Protein AF-A0A8H2X9D0-F1 (afdb_monomer_lite)

Organism: NCBI:txid456999

Structure (mmCIF, N/CA/C/O backbone):
data_AF-A0A8H2X9D0-F1
#
_entry.id   AF-A0A8H2X9D0-F1
#
loop_
_atom_site.group_PDB
_atom_site.id
_atom_site.type_symbol
_atom_site.label_atom_id
_atom_site.label_alt_id
_atom_site.label_comp_id
_atom_site.label_asym_id
_atom_site.label_entity_id
_atom_site.label_seq_id
_atom_site.pdbx_PDB_ins_code
_atom_site.Cartn_x
_atom_site.Cartn_y
_atom_site.Cartn_z
_atom_site.occupancy
_atom_site.B_iso_or_equiv
_atom_site.auth_seq_id
_atom_site.auth_comp_id
_atom_site.auth_asym_id
_atom_site.auth_atom_id
_atom_site.pdbx_PDB_model_num
ATOM 1 N N . MET A 1 1 ? -1.657 24.392 -35.099 1.00 37.94 1 MET A N 1
ATOM 2 C CA . MET A 1 1 ? -2.446 23.174 -34.809 1.00 37.94 1 MET A CA 1
ATOM 3 C C . MET A 1 1 ? -1.993 22.616 -33.468 1.00 37.94 1 MET A C 1
ATOM 5 O O . MET A 1 1 ? -0.865 22.163 -33.363 1.00 37.94 1 MET A O 1
ATOM 9 N N . ARG A 1 2 ? -2.819 22.752 -32.425 1.00 38.69 2 ARG A N 1
ATOM 10 C CA . ARG A 1 2 ? -2.586 22.204 -31.078 1.00 38.69 2 ARG A CA 1
ATOM 11 C C . ARG A 1 2 ? -3.521 21.011 -30.911 1.00 38.69 2 ARG A C 1
ATOM 13 O O . ARG A 1 2 ? -4.730 21.216 -30.930 1.00 38.69 2 ARG A O 1
ATOM 20 N N . MET A 1 3 ? -2.984 19.806 -30.742 1.00 43.53 3 MET A N 1
ATOM 21 C CA . MET A 1 3 ? -3.768 18.658 -30.285 1.00 43.53 3 MET A CA 1
ATOM 22 C C . MET A 1 3 ? -3.608 18.530 -28.771 1.00 43.53 3 MET A C 1
ATOM 24 O O . MET A 1 3 ? -2.522 18.270 -28.260 1.00 43.53 3 MET A O 1
ATOM 28 N N . ARG A 1 4 ? -4.706 18.795 -28.063 1.00 45.22 4 ARG A N 1
ATOM 29 C CA . ARG A 1 4 ? -4.888 18.534 -26.636 1.00 45.22 4 ARG A CA 1
ATOM 30 C C . ARG A 1 4 ? -5.382 17.092 -26.523 1.00 45.22 4 ARG A C 1
ATOM 32 O O . ARG A 1 4 ? -6.500 16.814 -26.941 1.00 45.22 4 ARG A O 1
ATOM 39 N N . TRP A 1 5 ? -4.571 16.203 -25.966 1.00 46.69 5 TRP A N 1
ATOM 40 C CA . TRP A 1 5 ? -5.036 14.896 -25.510 1.00 46.69 5 TRP A CA 1
ATOM 41 C C . TRP A 1 5 ? -5.528 15.053 -24.072 1.00 46.69 5 TRP A C 1
ATOM 43 O O . TRP A 1 5 ? -4.748 15.360 -23.174 1.00 46.69 5 TRP A O 1
ATOM 53 N N . ALA A 1 6 ? -6.837 14.918 -23.873 1.00 49.94 6 ALA A N 1
ATOM 54 C CA . ALA A 1 6 ? -7.449 14.797 -22.559 1.00 49.94 6 ALA A CA 1
ATOM 55 C C . ALA A 1 6 ? -7.699 13.307 -22.309 1.00 49.94 6 ALA A C 1
ATOM 57 O O . ALA A 1 6 ? -8.628 12.733 -22.870 1.00 49.94 6 ALA A O 1
ATOM 58 N N . LEU A 1 7 ? -6.851 12.677 -21.498 1.00 51.34 7 LEU A N 1
ATOM 59 C CA . LEU A 1 7 ? -7.145 11.372 -20.913 1.00 51.34 7 LEU A CA 1
ATOM 60 C C . LEU A 1 7 ? -7.987 11.622 -19.661 1.00 51.34 7 LEU A C 1
ATOM 62 O O . LEU A 1 7 ? -7.464 11.926 -18.592 1.00 51.34 7 LEU A O 1
ATOM 66 N N . HIS A 1 8 ? -9.304 11.570 -19.832 1.00 46.25 8 HIS A N 1
ATOM 67 C CA . HIS A 1 8 ? -10.248 11.453 -18.730 1.00 46.25 8 HIS A CA 1
ATOM 68 C C . HIS A 1 8 ? -10.379 9.955 -18.441 1.00 46.25 8 HIS A C 1
ATOM 70 O O . HIS A 1 8 ? -11.066 9.240 -19.165 1.00 46.25 8 HIS A O 1
ATOM 76 N N . VAL A 1 9 ? -9.618 9.461 -17.465 1.00 47.38 9 VAL A N 1
ATOM 77 C CA . VAL A 1 9 ? -9.766 8.095 -16.955 1.00 47.38 9 VAL A CA 1
ATOM 78 C C . VAL A 1 9 ? -10.755 8.172 -15.801 1.00 47.38 9 VAL A C 1
ATOM 80 O O . VAL A 1 9 ? -10.438 8.732 -14.752 1.00 47.38 9 VAL A O 1
ATOM 83 N N . ASP A 1 10 ? -11.965 7.665 -16.025 1.00 40.12 10 ASP A N 1
ATOM 84 C CA . ASP A 1 10 ? -12.994 7.537 -14.996 1.00 40.12 10 ASP A CA 1
ATOM 85 C C . ASP A 1 10 ? -12.533 6.491 -13.965 1.00 40.12 10 ASP A C 1
ATOM 87 O O . ASP A 1 10 ? -12.404 5.302 -14.257 1.00 40.12 10 ASP A O 1
ATOM 91 N N . VAL A 1 11 ? -12.229 6.945 -12.748 1.00 51.09 11 VAL A N 1
ATOM 92 C CA . VAL A 1 11 ? -11.734 6.112 -11.630 1.00 51.09 11 VAL A CA 1
ATOM 93 C C . VAL A 1 11 ? -12.848 5.221 -11.045 1.00 51.09 11 VAL A C 1
ATOM 95 O O . VAL A 1 11 ? -12.600 4.341 -10.224 1.00 51.09 11 VAL A O 1
ATOM 98 N N . THR A 1 12 ? -14.089 5.401 -11.486 1.00 47.22 12 THR A N 1
ATOM 99 C CA . THR A 1 12 ? -15.293 4.749 -10.956 1.00 47.22 12 THR A CA 1
ATOM 100 C C . THR A 1 12 ? -15.548 3.336 -11.487 1.00 47.22 12 THR A C 1
ATOM 102 O O . THR A 1 12 ? -16.294 2.600 -10.844 1.00 47.22 12 THR A O 1
ATOM 105 N N . GLU A 1 13 ? -14.903 2.890 -12.571 1.00 43.44 13 GLU A N 1
ATOM 106 C CA . GLU A 1 13 ? -15.113 1.523 -13.093 1.00 43.44 13 GLU A CA 1
ATOM 107 C C . GLU A 1 13 ? -14.200 0.444 -12.483 1.00 43.44 13 GLU A C 1
ATOM 109 O O . GLU A 1 13 ? -14.488 -0.748 -12.603 1.00 43.44 13 GLU A O 1
ATOM 114 N N . LEU A 1 14 ? -13.149 0.809 -11.740 1.00 48.41 14 LEU A N 1
ATOM 115 C CA . LEU A 1 14 ? -12.240 -0.181 -11.136 1.00 48.41 14 LEU A CA 1
ATOM 116 C C . LEU A 1 14 ? -12.781 -0.838 -9.851 1.00 48.41 14 LEU A C 1
ATOM 118 O O . LEU A 1 14 ? -12.184 -1.795 -9.361 1.00 48.41 14 LEU A O 1
ATOM 122 N N . CYS A 1 15 ? -13.936 -0.404 -9.333 1.00 47.44 15 CYS A N 1
ATOM 123 C CA . CYS A 1 15 ? -14.574 -1.025 -8.164 1.00 47.44 15 CYS A CA 1
ATOM 124 C C . CYS A 1 15 ? -15.440 -2.260 -8.483 1.00 47.44 15 CYS A C 1
ATOM 126 O O . CYS A 1 15 ? -15.859 -2.950 -7.556 1.00 47.44 15 CYS A O 1
ATOM 128 N N . SER A 1 16 ? -15.706 -2.583 -9.755 1.00 40.75 16 SER A N 1
ATOM 129 C CA . SER A 1 16 ? -16.611 -3.699 -10.095 1.00 40.75 16 SER A CA 1
ATOM 130 C C . SER A 1 16 ? -15.929 -5.068 -10.224 1.00 40.75 16 SER A C 1
ATOM 132 O O . SER A 1 16 ? -16.620 -6.083 -10.261 1.00 40.75 16 SER A O 1
ATOM 134 N N . VAL A 1 17 ? -14.592 -5.145 -10.250 1.00 46.59 17 VAL A N 1
ATOM 135 C CA . VAL A 1 17 ? -13.876 -6.413 -10.528 1.00 46.59 17 VAL A CA 1
ATOM 136 C C . VAL A 1 17 ? -13.459 -7.174 -9.255 1.00 46.59 17 VAL A C 1
ATOM 138 O O . VAL A 1 17 ? -13.073 -8.337 -9.321 1.00 46.59 17 VAL A O 1
ATOM 141 N N . THR A 1 18 ? -13.618 -6.596 -8.062 1.00 47.81 18 THR A N 1
ATOM 142 C CA . THR A 1 18 ? -13.238 -7.243 -6.788 1.00 47.81 18 THR A CA 1
ATOM 143 C C . THR A 1 18 ? -14.334 -8.089 -6.126 1.00 47.81 18 THR A C 1
ATOM 145 O O . THR A 1 18 ? -14.076 -8.701 -5.094 1.00 47.81 18 THR A O 1
ATOM 148 N N . ASN A 1 19 ? -15.524 -8.227 -6.723 1.00 43.06 19 ASN A N 1
ATOM 149 C CA . ASN A 1 19 ? -16.629 -9.014 -6.144 1.00 43.06 19 ASN A CA 1
ATOM 150 C C . ASN A 1 19 ? -16.757 -10.460 -6.665 1.00 43.06 19 ASN A C 1
ATOM 152 O O . ASN A 1 19 ? -17.805 -11.081 -6.500 1.00 43.06 19 ASN A O 1
ATOM 156 N N . LEU A 1 20 ? -15.702 -11.037 -7.255 1.00 45.78 20 LEU A N 1
ATOM 157 C CA . LEU A 1 20 ? -15.737 -12.407 -7.794 1.00 45.78 20 LEU A CA 1
ATOM 158 C C . LEU A 1 20 ? -14.854 -13.415 -7.036 1.00 45.78 20 LEU A C 1
ATOM 160 O O . LEU A 1 20 ? -14.333 -14.349 -7.631 1.00 45.78 20 LEU A O 1
ATOM 164 N N . PHE A 1 21 ? -14.701 -13.254 -5.718 1.00 48.56 21 PHE A N 1
ATOM 165 C CA . PHE A 1 21 ? -14.132 -14.285 -4.834 1.00 48.56 21 PHE A CA 1
ATOM 166 C C . PHE A 1 21 ? -14.876 -14.339 -3.483 1.00 48.56 21 PHE A C 1
ATOM 168 O O . PHE A 1 21 ? -14.290 -14.254 -2.410 1.00 48.56 21 PHE A O 1
ATOM 175 N N . GLN A 1 22 ? -16.205 -14.489 -3.522 1.00 41.50 22 GLN A N 1
ATOM 176 C CA . GLN A 1 22 ? -16.989 -15.002 -2.388 1.00 41.50 22 GLN A CA 1
ATOM 177 C C . GLN A 1 22 ? -17.920 -16.128 -2.865 1.00 41.50 22 GLN A C 1
ATOM 179 O O . GLN A 1 22 ? -19.077 -15.935 -3.219 1.00 41.50 22 GLN A O 1
ATOM 184 N N . SER A 1 23 ? -17.373 -17.338 -2.897 1.00 41.41 23 SER A N 1
ATOM 185 C CA . SER A 1 23 ? -18.077 -18.622 -2.989 1.00 41.41 23 SER A CA 1
ATOM 186 C C . SER A 1 23 ? -17.173 -19.604 -2.243 1.00 41.41 23 SER A C 1
ATOM 188 O O . SER A 1 23 ? -15.985 -19.643 -2.525 1.00 41.41 23 SER A O 1
ATOM 190 N N . THR A 1 24 ? -17.565 -20.369 -1.232 1.00 44.25 24 THR A N 1
ATOM 191 C CA . THR A 1 24 ? -18.873 -20.811 -0.753 1.00 44.25 24 THR A CA 1
ATOM 192 C C . THR A 1 24 ? -18.701 -21.240 0.708 1.00 44.25 24 THR A C 1
ATOM 194 O O . THR A 1 24 ? -17.900 -22.134 0.976 1.00 44.25 24 THR A O 1
ATOM 197 N N . VAL A 1 25 ? -19.477 -20.696 1.647 1.00 44.84 25 VAL A N 1
ATOM 198 C CA . VAL A 1 25 ? -19.752 -21.401 2.909 1.00 44.84 25 VAL A CA 1
ATOM 199 C C . VAL A 1 25 ? -21.255 -21.356 3.140 1.00 44.84 25 VAL A C 1
ATOM 201 O O . VAL A 1 25 ? -21.850 -20.316 3.401 1.00 44.84 25 VAL A O 1
ATOM 204 N N . SER A 1 26 ? -21.867 -22.514 2.931 1.00 52.22 26 SER A N 1
ATOM 205 C CA . SER A 1 26 ? -23.291 -22.781 3.082 1.00 52.22 26 SER A CA 1
ATOM 206 C C . SER A 1 26 ? -23.674 -22.821 4.567 1.00 52.22 26 SER A C 1
ATOM 208 O O . SER A 1 26 ? -23.015 -23.543 5.318 1.00 52.22 26 SER A O 1
ATOM 210 N N . PRO A 1 27 ? -24.746 -22.143 5.019 1.00 49.19 27 PRO A N 1
ATOM 211 C CA . PRO A 1 27 ? -25.296 -22.381 6.342 1.00 49.19 27 PRO A CA 1
ATOM 212 C C . PRO A 1 27 ? -26.461 -23.367 6.232 1.00 49.19 27 PRO A C 1
ATOM 214 O O . PRO A 1 27 ? -27.578 -23.009 5.856 1.00 49.19 27 PRO A O 1
ATOM 217 N N . LYS A 1 28 ? -26.219 -24.632 6.590 1.00 47.41 28 LYS A N 1
ATOM 218 C CA . LYS A 1 28 ? -27.306 -25.565 6.893 1.00 47.41 28 LYS A CA 1
ATOM 219 C C . LYS A 1 28 ? -27.655 -25.400 8.367 1.00 47.41 28 LYS A C 1
ATOM 221 O O . LYS A 1 28 ? -26.927 -25.852 9.245 1.00 47.41 28 LYS A O 1
ATOM 226 N N . ALA A 1 29 ? -28.760 -24.707 8.618 1.00 48.44 29 ALA A N 1
ATOM 227 C CA . ALA A 1 29 ? -29.379 -24.628 9.927 1.00 48.44 29 ALA A CA 1
ATOM 228 C C . ALA A 1 29 ? -29.763 -26.038 10.402 1.00 48.44 29 ALA A C 1
ATOM 230 O O . ALA A 1 29 ? -30.556 -26.725 9.757 1.00 48.44 29 ALA A O 1
ATOM 231 N N . GLN A 1 30 ? -29.231 -26.450 11.549 1.00 43.72 30 GLN A N 1
ATOM 232 C CA . GLN A 1 30 ? -29.860 -27.464 12.381 1.00 43.72 30 GLN A CA 1
ATOM 233 C C . GLN A 1 30 ? -29.872 -26.949 13.819 1.00 43.72 30 GLN A C 1
ATOM 235 O O . GLN A 1 30 ? -28.848 -26.866 14.492 1.00 43.72 30 GLN A O 1
ATOM 240 N N . VAL A 1 31 ? -31.063 -26.544 14.248 1.00 52.16 31 VAL A N 1
ATOM 241 C CA . VAL A 1 31 ? -31.400 -26.266 15.640 1.00 52.16 31 VAL A CA 1
ATOM 242 C C . VAL A 1 31 ? -31.374 -27.595 16.384 1.00 52.16 31 VAL A C 1
ATOM 244 O O . VAL A 1 31 ? -32.181 -28.468 16.088 1.00 52.16 31 VAL A O 1
ATOM 247 N N . ASN A 1 32 ? -30.471 -27.733 17.352 1.00 48.00 32 ASN A N 1
ATOM 248 C CA . ASN A 1 32 ? -30.582 -28.726 18.412 1.00 48.00 32 ASN A CA 1
ATOM 249 C C . ASN A 1 32 ? -30.290 -28.041 19.747 1.00 48.00 32 ASN A C 1
ATOM 251 O O . ASN A 1 32 ? -29.173 -27.610 20.028 1.00 48.00 32 ASN A O 1
ATOM 255 N N . HIS A 1 33 ? -31.338 -27.930 20.559 1.00 48.91 33 HIS A N 1
ATOM 256 C CA . HIS A 1 33 ? -31.238 -27.685 21.988 1.00 48.91 33 HIS A CA 1
ATOM 257 C C . HIS A 1 33 ? -30.466 -28.835 22.645 1.00 48.91 33 HIS A C 1
ATOM 259 O O . HIS A 1 33 ? -30.878 -29.983 22.507 1.00 48.91 33 HIS A O 1
ATOM 265 N N . ALA A 1 34 ? -29.408 -28.527 23.398 1.00 45.50 34 ALA A N 1
ATOM 266 C CA . ALA A 1 34 ? -29.288 -28.864 24.820 1.00 45.50 34 ALA A CA 1
ATOM 267 C C . ALA A 1 34 ? -27.841 -28.742 25.325 1.00 45.50 34 ALA A C 1
ATOM 269 O O . ALA A 1 34 ? -26.901 -29.258 24.733 1.00 45.50 34 ALA A O 1
ATOM 270 N N . ASN A 1 35 ? -27.767 -28.200 26.539 1.00 43.41 35 ASN A N 1
ATOM 271 C CA . ASN A 1 35 ? -26.793 -28.479 27.586 1.00 43.41 35 ASN A CA 1
ATOM 272 C C . ASN A 1 35 ? -25.508 -27.637 27.650 1.00 43.41 35 ASN A C 1
ATOM 274 O O . ASN A 1 35 ? -24.657 -27.623 26.767 1.00 43.41 35 ASN A O 1
ATOM 278 N N . HIS A 1 36 ? -25.398 -26.953 28.787 1.00 50.53 36 HIS A N 1
ATOM 279 C CA . HIS A 1 36 ? -24.275 -26.146 29.223 1.00 50.53 36 HIS A CA 1
ATOM 280 C C . HIS A 1 36 ? -23.043 -27.009 29.518 1.00 50.53 36 HIS A C 1
ATOM 282 O O . HIS A 1 36 ? -23.101 -27.919 30.344 1.00 50.53 36 HIS A O 1
ATOM 288 N N . GLN A 1 37 ? -21.899 -26.622 28.955 1.00 41.59 37 GLN A N 1
ATOM 289 C CA . GLN A 1 37 ? -20.591 -26.857 29.561 1.00 41.59 37 GLN A CA 1
ATOM 290 C C . GLN A 1 37 ? -19.701 -25.618 29.349 1.00 41.59 37 GLN A C 1
ATOM 292 O O . GLN A 1 37 ? -19.689 -25.062 28.250 1.00 41.59 37 GLN A O 1
ATOM 297 N N . PRO A 1 38 ? -18.974 -25.146 30.377 1.00 48.94 38 PRO A N 1
ATOM 298 C CA . PRO A 1 38 ? -18.054 -24.027 30.234 1.00 48.94 38 PRO A CA 1
ATOM 299 C C . PRO A 1 38 ? -16.738 -24.527 29.628 1.00 48.94 38 PRO A C 1
ATOM 301 O O . PRO A 1 38 ? -15.925 -25.154 30.305 1.00 48.94 38 PRO A O 1
ATOM 304 N N . HIS A 1 39 ? -16.520 -24.253 28.344 1.00 40.28 39 HIS A N 1
ATOM 305 C CA . HIS A 1 39 ? -15.222 -24.474 27.716 1.00 40.28 39 HIS A CA 1
ATOM 306 C C . HIS A 1 39 ? -14.310 -23.282 28.011 1.00 40.28 39 HIS A C 1
ATOM 308 O O . HIS A 1 39 ? -14.587 -22.142 27.643 1.00 40.28 39 HIS A O 1
ATOM 314 N N . SER A 1 40 ? -13.219 -23.579 28.708 1.00 41.19 40 SER A N 1
ATOM 315 C CA . SER A 1 40 ? -12.050 -22.728 28.888 1.00 41.19 40 SER A CA 1
ATOM 316 C C . SER A 1 40 ? -11.573 -22.162 27.548 1.00 41.19 40 SER A C 1
ATOM 318 O O . SER A 1 40 ? -11.243 -22.921 26.634 1.00 41.19 40 SER A O 1
ATOM 320 N N . LEU A 1 41 ? -11.505 -20.834 27.453 1.00 42.88 41 LEU A N 1
ATOM 321 C CA . LEU A 1 41 ? -10.913 -20.111 26.331 1.00 42.88 41 LEU A CA 1
ATOM 322 C C . LEU A 1 41 ? -9.405 -20.394 26.295 1.00 42.88 41 LEU A C 1
ATOM 324 O O . LEU A 1 41 ? -8.616 -19.755 26.987 1.00 42.88 41 LEU A O 1
ATOM 328 N N . SER A 1 42 ? -9.004 -21.388 25.505 1.00 41.16 42 SER A N 1
ATOM 329 C CA . SER A 1 42 ? -7.612 -21.560 25.104 1.00 41.16 42 SER A CA 1
ATOM 330 C C . SER A 1 42 ? -7.324 -20.531 24.014 1.00 41.16 42 SER A C 1
ATOM 332 O O . SER A 1 42 ? -7.676 -20.722 22.851 1.00 41.16 42 SER A O 1
ATOM 334 N N . SER A 1 43 ? -6.739 -19.403 24.419 1.00 41.78 43 SER A N 1
ATOM 335 C CA . SER A 1 43 ? -6.199 -18.387 23.519 1.00 41.78 43 SER A CA 1
ATOM 336 C C .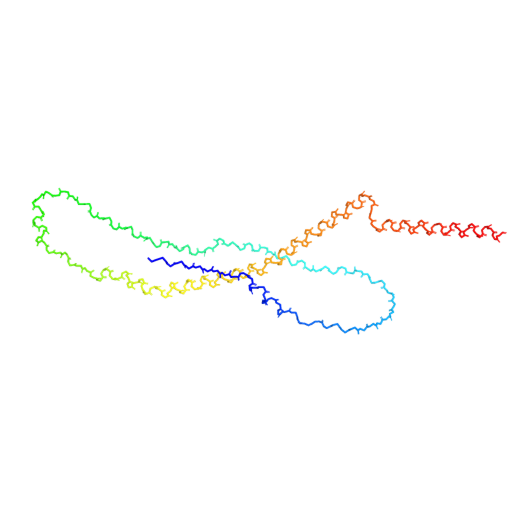 SER A 1 43 ? -5.141 -19.023 22.625 1.00 41.78 43 SER A C 1
ATOM 338 O O . SER A 1 43 ? -3.995 -19.225 23.024 1.00 41.78 43 SER A O 1
ATOM 340 N N . THR A 1 44 ? -5.544 -19.374 21.410 1.00 38.19 44 THR A N 1
ATOM 341 C CA . THR A 1 44 ? -4.643 -19.856 20.371 1.00 38.19 44 THR A CA 1
ATOM 342 C C . THR A 1 44 ? -3.854 -18.650 19.872 1.00 38.19 44 THR A C 1
ATOM 344 O O . THR A 1 44 ? -4.361 -17.816 19.125 1.00 38.19 44 THR A O 1
ATOM 347 N N . LEU A 1 45 ? -2.626 -18.510 20.373 1.00 40.56 45 LEU A N 1
ATOM 348 C CA . LEU A 1 45 ? -1.649 -17.535 19.903 1.00 40.56 45 LEU A CA 1
ATOM 349 C C . LEU A 1 45 ? -1.300 -17.875 18.453 1.00 40.56 45 LEU A C 1
ATOM 351 O O . LEU A 1 45 ? -0.511 -18.780 18.186 1.00 40.56 45 LEU A O 1
ATOM 355 N N . SER A 1 46 ? -1.913 -17.163 17.512 1.00 41.41 46 SER A N 1
ATOM 356 C CA . SER A 1 46 ? -1.474 -17.166 16.122 1.00 41.41 46 SER A CA 1
ATOM 357 C C . SER A 1 46 ? -0.026 -16.670 16.067 1.00 41.41 46 SER A C 1
ATOM 359 O O . SER A 1 46 ? 0.279 -15.647 16.692 1.00 41.41 46 SER A O 1
ATOM 361 N N . PRO A 1 47 ? 0.875 -17.351 15.340 1.00 46.19 47 PRO A N 1
ATOM 362 C CA . PRO A 1 47 ? 2.246 -16.895 15.206 1.00 46.19 47 PRO A CA 1
ATOM 363 C C . PRO A 1 47 ? 2.234 -15.537 14.505 1.00 46.19 47 PRO A C 1
ATOM 365 O O . PRO A 1 47 ? 1.761 -15.402 13.375 1.00 46.19 47 PRO A O 1
ATOM 368 N N . VAL A 1 48 ? 2.736 -14.521 15.206 1.00 43.16 48 VAL A N 1
ATOM 369 C CA . VAL A 1 48 ? 3.117 -13.239 14.620 1.00 43.16 48 VAL A CA 1
ATOM 370 C C . VAL A 1 48 ? 4.228 -13.561 13.629 1.00 43.16 48 VAL A C 1
ATOM 372 O O . VAL A 1 48 ? 5.382 -13.740 14.007 1.00 43.16 48 VAL A O 1
ATOM 375 N N . LEU A 1 49 ? 3.860 -13.724 12.358 1.00 43.47 49 LEU A N 1
ATOM 376 C CA . LEU A 1 49 ? 4.812 -13.672 11.262 1.00 43.47 49 LEU A CA 1
ATOM 377 C C . LEU A 1 49 ? 5.384 -12.259 11.286 1.00 43.47 49 LEU A C 1
ATOM 379 O O . LEU A 1 49 ? 4.742 -11.310 10.837 1.00 43.47 49 LEU A O 1
ATOM 383 N N . SER A 1 50 ? 6.563 -12.130 11.889 1.00 47.12 50 SER A N 1
ATOM 384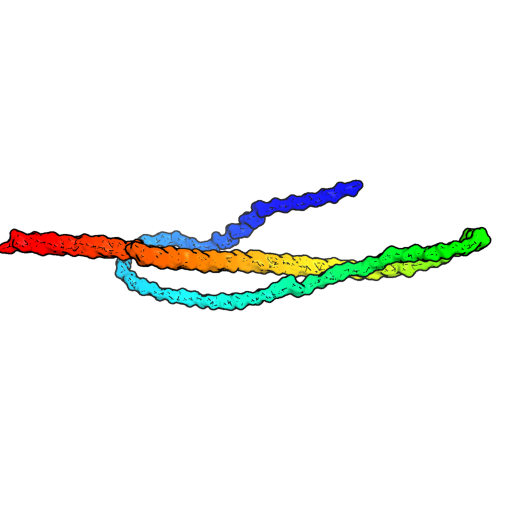 C CA . SER A 1 50 ? 7.436 -10.978 11.738 1.00 47.12 50 SER A CA 1
A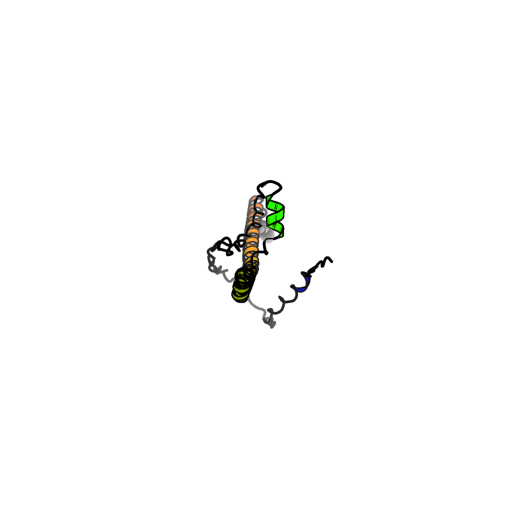TOM 385 C C . SER A 1 50 ? 7.730 -10.831 10.249 1.00 47.12 50 SER A C 1
ATOM 387 O O . SER A 1 50 ? 8.667 -11.429 9.729 1.00 47.12 50 SER A O 1
ATOM 389 N N . PHE A 1 51 ? 6.881 -10.086 9.542 1.00 49.59 51 PHE A N 1
ATOM 390 C CA . PHE A 1 51 ? 7.222 -9.548 8.239 1.00 49.59 51 PHE A CA 1
ATOM 391 C C . PHE A 1 51 ? 8.298 -8.504 8.494 1.00 49.59 51 PHE A C 1
ATOM 393 O O . PHE A 1 51 ? 8.024 -7.350 8.818 1.00 49.59 51 PHE A O 1
ATOM 400 N N . GLU A 1 52 ? 9.537 -8.978 8.446 1.00 44.72 52 GLU A N 1
ATOM 401 C CA . GLU A 1 52 ? 10.722 -8.156 8.340 1.00 44.72 52 GLU A CA 1
ATOM 402 C C . GLU A 1 52 ? 10.478 -7.193 7.180 1.00 44.72 52 GLU A C 1
ATOM 404 O O . GLU A 1 52 ? 10.292 -7.598 6.030 1.00 44.72 52 GLU A O 1
ATOM 409 N N . ILE A 1 53 ? 10.341 -5.915 7.529 1.00 50.16 53 ILE A N 1
ATOM 410 C CA . ILE A 1 53 ? 10.169 -4.820 6.590 1.00 50.16 53 ILE A CA 1
ATOM 411 C C . ILE A 1 53 ? 11.471 -4.775 5.797 1.00 50.16 53 ILE A C 1
ATOM 413 O O . ILE A 1 53 ? 12.419 -4.092 6.180 1.00 50.16 53 ILE A O 1
ATOM 417 N N . MET A 1 54 ? 11.537 -5.529 4.699 1.00 49.94 54 MET A N 1
ATOM 418 C CA . MET A 1 54 ? 12.463 -5.216 3.629 1.00 49.94 54 MET A CA 1
ATOM 419 C C . MET A 1 54 ? 11.989 -3.873 3.098 1.00 49.94 54 MET A C 1
ATOM 421 O O . MET A 1 54 ? 11.089 -3.790 2.262 1.00 49.94 54 MET A O 1
ATOM 425 N N . ALA A 1 55 ? 12.540 -2.807 3.675 1.00 51.62 55 ALA A N 1
ATOM 426 C CA . ALA A 1 55 ? 12.571 -1.503 3.060 1.00 51.62 55 ALA A CA 1
ATOM 427 C C . ALA A 1 55 ? 13.318 -1.701 1.740 1.00 51.62 55 ALA A C 1
ATOM 429 O O . ALA A 1 55 ? 14.538 -1.587 1.677 1.00 51.62 55 ALA A O 1
ATOM 430 N N . PHE A 1 56 ? 12.582 -2.120 0.710 1.00 49.56 56 PHE A N 1
ATOM 431 C CA . PHE A 1 56 ? 13.057 -2.073 -0.652 1.00 49.56 56 PHE A CA 1
ATOM 432 C C . PHE A 1 56 ? 13.310 -0.602 -0.908 1.00 49.56 56 PHE A C 1
ATOM 434 O O . PHE A 1 56 ? 12.382 0.205 -0.978 1.00 49.56 56 PHE A O 1
ATOM 441 N N . ASP A 1 57 ? 14.592 -0.275 -0.920 1.00 47.84 57 ASP A N 1
ATOM 442 C CA . ASP A 1 57 ? 15.143 0.981 -1.363 1.00 47.84 57 ASP A CA 1
ATOM 443 C C . ASP A 1 57 ? 14.607 1.248 -2.777 1.00 47.84 57 ASP A C 1
ATOM 445 O O . ASP A 1 57 ? 15.182 0.831 -3.778 1.00 47.84 57 ASP A O 1
ATOM 449 N N . MET A 1 58 ? 13.438 1.895 -2.868 1.00 54.28 58 MET A N 1
ATOM 450 C CA . MET A 1 58 ? 12.820 2.315 -4.133 1.00 54.28 58 MET A CA 1
ATOM 451 C C . MET A 1 58 ? 13.647 3.408 -4.832 1.00 54.28 58 MET A C 1
ATOM 453 O O . MET A 1 58 ? 13.243 3.914 -5.876 1.00 54.28 58 MET A O 1
ATOM 457 N N . THR A 1 59 ? 14.797 3.773 -4.261 1.00 55.91 59 THR A N 1
ATOM 458 C CA . THR A 1 59 ? 15.802 4.650 -4.856 1.00 55.91 59 THR A CA 1
ATOM 459 C C . THR A 1 59 ? 16.811 3.906 -5.736 1.00 55.91 59 THR A C 1
ATOM 461 O O . THR A 1 59 ? 17.628 4.570 -6.371 1.00 55.91 59 THR A O 1
ATOM 464 N N . GLN A 1 60 ? 16.752 2.570 -5.840 1.00 51.44 60 GLN A N 1
ATOM 465 C CA . GLN A 1 60 ? 17.620 1.840 -6.765 1.00 51.44 60 GLN A CA 1
ATOM 466 C C . GLN A 1 60 ? 17.188 1.998 -8.225 1.00 51.44 60 GLN A C 1
ATOM 468 O O . GLN A 1 60 ? 16.178 1.455 -8.674 1.00 51.44 60 GLN A O 1
ATOM 473 N N . ASP A 1 61 ? 18.038 2.729 -8.946 1.00 48.47 61 ASP A N 1
ATOM 474 C CA . ASP A 1 61 ? 18.339 2.548 -10.359 1.00 48.47 61 ASP A CA 1
ATOM 475 C C . ASP A 1 61 ? 17.110 2.473 -11.267 1.00 48.47 61 ASP A C 1
ATOM 477 O O . ASP A 1 61 ? 16.931 1.546 -12.058 1.00 48.47 61 ASP A O 1
ATOM 481 N N . ILE A 1 62 ? 16.304 3.540 -11.264 1.00 50.06 62 ILE A N 1
ATOM 482 C CA . ILE A 1 62 ? 15.837 4.005 -12.572 1.00 50.06 62 ILE A CA 1
ATOM 483 C C . ILE A 1 62 ? 17.145 4.270 -13.325 1.00 50.06 62 ILE A C 1
ATOM 485 O O . ILE A 1 62 ? 17.895 5.126 -12.843 1.00 50.06 62 ILE A O 1
ATOM 489 N N . PRO A 1 63 ? 17.488 3.548 -14.415 1.00 54.19 63 PRO A N 1
ATOM 490 C CA . PRO A 1 63 ? 18.584 3.978 -15.260 1.00 54.19 63 PRO A CA 1
ATOM 491 C C . PRO A 1 63 ? 18.194 5.389 -15.650 1.00 54.19 63 PRO A C 1
ATOM 493 O O . PRO A 1 63 ? 17.226 5.590 -16.384 1.00 54.19 63 PRO A O 1
ATOM 496 N N . SER A 1 64 ? 18.844 6.359 -15.005 1.00 51.50 64 SER A N 1
ATOM 497 C CA . SER A 1 64 ? 18.643 7.766 -15.263 1.00 51.50 64 SER A CA 1
ATOM 498 C C . SER A 1 64 ? 18.825 7.834 -16.757 1.00 51.50 64 SER A C 1
ATOM 500 O O . SER A 1 64 ? 19.914 7.504 -17.231 1.00 51.50 64 SER A O 1
ATOM 502 N N . ALA A 1 65 ? 17.725 8.052 -17.483 1.00 52.12 65 ALA A N 1
ATOM 503 C CA . ALA A 1 65 ? 17.733 8.161 -18.923 1.00 52.12 65 ALA A CA 1
ATOM 504 C C . ALA A 1 65 ? 18.605 9.377 -19.155 1.00 52.12 65 ALA A C 1
ATOM 506 O O . ALA A 1 65 ? 18.136 10.511 -19.051 1.00 52.12 65 ALA A O 1
ATOM 507 N N . GLN A 1 66 ? 19.911 9.127 -19.250 1.00 52.00 66 GLN A N 1
ATOM 508 C CA . GLN A 1 66 ? 20.916 10.154 -19.240 1.00 52.00 66 GLN A CA 1
ATOM 509 C C . GLN A 1 66 ? 20.528 10.952 -20.469 1.00 52.00 66 GLN A C 1
ATOM 511 O O . GLN A 1 66 ? 20.475 10.350 -21.548 1.00 52.00 66 GLN A O 1
ATOM 516 N N . PRO A 1 67 ? 20.116 12.225 -20.324 1.00 50.31 67 PRO A N 1
ATOM 517 C CA . PRO A 1 67 ? 19.750 13.010 -21.478 1.00 50.31 67 PRO A CA 1
ATOM 518 C C . PRO A 1 67 ? 20.979 12.955 -22.361 1.00 50.31 67 PRO A C 1
ATOM 520 O O . PRO A 1 67 ? 22.047 13.432 -21.969 1.00 50.31 67 PRO A O 1
ATOM 523 N N . HIS A 1 68 ? 20.838 12.233 -23.475 1.00 53.41 68 HIS A N 1
ATOM 524 C CA . HIS A 1 68 ? 21.882 12.062 -24.463 1.00 53.41 68 HIS A CA 1
ATOM 525 C C . HIS A 1 68 ? 22.432 13.467 -24.671 1.00 53.41 68 HIS A C 1
ATOM 527 O O . HIS A 1 68 ? 21.596 14.352 -24.896 1.00 53.41 68 HIS A O 1
ATOM 533 N N . PRO A 1 69 ? 23.737 13.722 -24.444 1.00 49.66 69 PRO A N 1
ATOM 534 C CA . PRO A 1 69 ? 24.263 15.075 -24.439 1.00 49.66 69 PRO A CA 1
ATOM 535 C C . PRO A 1 69 ? 23.792 15.719 -25.730 1.00 49.66 69 PRO A C 1
ATOM 537 O O . PRO A 1 69 ? 24.215 15.317 -26.814 1.00 49.66 69 PRO A O 1
ATOM 540 N N . GLN A 1 70 ? 22.824 16.635 -25.611 1.00 55.44 70 GLN A N 1
ATOM 541 C CA . GLN A 1 70 ? 22.352 17.411 -26.735 1.00 55.44 70 GLN A CA 1
ATOM 542 C C . GLN A 1 70 ? 23.602 18.140 -27.173 1.00 55.44 70 GLN A C 1
ATOM 544 O O . GLN A 1 70 ? 24.078 19.026 -26.460 1.00 55.44 70 GLN A O 1
ATOM 549 N N . GLN A 1 71 ? 24.194 17.667 -28.271 1.00 55.59 71 GLN A N 1
ATOM 550 C CA . GLN A 1 71 ? 25.304 18.335 -28.911 1.00 55.59 71 GLN A CA 1
ATOM 551 C C . GLN A 1 71 ? 24.844 19.777 -29.058 1.00 55.59 71 GLN A C 1
ATOM 553 O O . GLN A 1 71 ? 23.850 20.055 -29.735 1.00 55.59 71 GLN A O 1
ATOM 558 N N . ALA A 1 72 ? 25.484 20.663 -28.293 1.00 51.38 72 ALA A N 1
ATOM 559 C CA . ALA A 1 72 ? 25.173 22.074 -28.330 1.00 51.38 72 ALA A CA 1
ATOM 560 C C . ALA A 1 72 ? 25.202 22.504 -29.803 1.00 51.38 72 ALA A C 1
ATOM 562 O O . ALA A 1 72 ? 26.054 22.002 -30.547 1.00 51.38 72 ALA A O 1
ATOM 563 N N . PRO A 1 73 ? 24.275 23.376 -30.240 1.00 54.06 73 PRO A N 1
ATOM 564 C CA . PRO A 1 73 ? 24.255 23.852 -31.613 1.00 54.06 73 PRO A CA 1
ATOM 565 C C . PRO A 1 73 ? 25.661 24.323 -31.955 1.00 54.06 73 PRO A C 1
ATOM 567 O O . PRO A 1 73 ? 26.208 25.185 -31.266 1.00 54.06 73 PRO A O 1
ATOM 570 N N . ILE A 1 74 ? 26.249 23.657 -32.950 1.00 56.34 74 ILE A N 1
ATOM 571 C CA . ILE A 1 74 ? 27.617 23.852 -33.413 1.00 56.34 74 ILE A CA 1
ATOM 572 C C . ILE A 1 74 ? 27.828 25.355 -33.508 1.00 56.34 74 ILE A C 1
ATOM 574 O O . ILE A 1 74 ? 27.146 26.026 -34.284 1.00 56.34 74 ILE A O 1
ATOM 578 N N . SER A 1 75 ? 28.701 25.877 -32.646 1.00 47.28 75 SER A N 1
ATOM 579 C CA . SER A 1 75 ? 29.044 27.289 -32.601 1.00 47.28 75 SER A CA 1
ATOM 580 C C . SER A 1 75 ? 29.349 27.738 -34.020 1.00 47.28 75 SER A C 1
ATOM 582 O O . SER A 1 75 ? 30.310 27.262 -34.628 1.00 47.28 75 SER A O 1
ATOM 584 N N . SER A 1 76 ? 28.507 28.620 -34.558 1.00 56.56 76 SER A N 1
ATOM 585 C CA . SER A 1 76 ? 28.749 29.264 -35.841 1.00 56.56 76 SER A CA 1
ATOM 586 C C . SER A 1 76 ? 30.188 29.779 -35.839 1.00 56.56 76 SER A C 1
ATOM 588 O O . SER A 1 76 ? 30.568 30.448 -34.871 1.00 56.56 76 SER A O 1
ATOM 590 N N . PRO A 1 77 ? 31.013 29.466 -36.852 1.00 56.28 77 PRO A N 1
ATOM 591 C CA . PRO A 1 77 ? 32.396 29.906 -36.853 1.00 56.28 77 PRO A CA 1
ATOM 592 C C . PRO A 1 77 ? 32.425 31.431 -36.733 1.00 56.28 77 PRO A C 1
ATOM 594 O O . PRO A 1 77 ? 31.795 32.144 -37.518 1.00 56.28 77 PRO A O 1
ATOM 597 N N . THR A 1 78 ? 33.122 31.920 -35.706 1.00 53.38 78 THR A N 1
ATOM 598 C CA . THR A 1 78 ? 33.399 33.339 -35.484 1.00 53.38 78 THR A CA 1
ATOM 599 C C . THR A 1 78 ? 34.004 33.912 -36.758 1.00 53.38 78 THR A C 1
ATOM 601 O O . THR A 1 78 ? 35.154 33.637 -37.097 1.00 53.38 78 THR A O 1
ATOM 604 N N . ARG A 1 79 ? 33.201 34.686 -37.490 1.00 57.06 79 ARG A N 1
ATOM 605 C CA . ARG A 1 79 ? 33.598 35.343 -38.732 1.00 57.06 79 ARG A CA 1
ATOM 606 C C . ARG A 1 79 ? 34.595 36.443 -38.376 1.00 57.06 79 ARG A C 1
ATOM 608 O O . ARG A 1 79 ? 34.207 37.490 -37.861 1.00 57.06 79 ARG A O 1
ATOM 615 N N . THR A 1 80 ? 35.881 36.193 -38.596 1.00 58.59 80 THR A N 1
ATOM 616 C CA . THR A 1 80 ? 36.901 37.239 -38.519 1.00 58.59 80 THR A CA 1
ATOM 617 C C . THR A 1 80 ? 36.645 38.255 -39.640 1.00 58.59 80 THR A C 1
ATOM 619 O O . THR A 1 80 ? 36.307 37.863 -40.761 1.00 58.59 80 THR A O 1
ATOM 622 N N . PRO A 1 81 ? 36.751 39.568 -39.375 1.00 52.28 81 PRO A N 1
ATOM 623 C CA . PRO A 1 81 ? 36.591 40.586 -40.401 1.00 52.28 81 PRO A CA 1
ATOM 624 C C . PRO A 1 81 ? 37.873 40.647 -41.241 1.00 52.28 81 PRO A C 1
ATOM 626 O O . PRO A 1 81 ? 38.728 41.502 -41.025 1.00 52.28 81 PRO A O 1
ATOM 629 N N . HIS A 1 82 ? 38.034 39.716 -42.184 1.00 54.72 82 HIS A N 1
ATOM 630 C CA . HIS A 1 82 ? 38.999 39.883 -43.267 1.00 54.72 82 HIS A CA 1
ATOM 631 C C . HIS A 1 82 ? 38.438 40.879 -44.285 1.00 54.72 82 HIS A C 1
ATOM 633 O O . HIS A 1 82 ? 37.258 40.846 -44.636 1.00 54.72 82 HIS A O 1
ATOM 639 N N . GLY A 1 83 ? 39.285 41.836 -44.663 1.00 51.62 83 GLY A N 1
ATOM 640 C CA . GLY A 1 83 ? 38.923 43.011 -45.444 1.00 51.62 83 GLY A CA 1
ATOM 641 C C . GLY A 1 83 ? 38.245 42.690 -46.775 1.00 51.62 83 GLY A C 1
ATOM 642 O O . GLY A 1 83 ? 38.393 41.613 -47.344 1.00 51.62 83 GLY A O 1
ATOM 643 N N . SER A 1 84 ? 37.524 43.683 -47.287 1.00 57.47 84 SER A N 1
ATOM 644 C CA . SER A 1 84 ? 36.620 43.657 -48.444 1.00 57.47 84 SER A CA 1
ATOM 645 C C . SER A 1 84 ? 37.194 43.143 -49.781 1.00 57.47 84 SER A C 1
ATOM 647 O O . SER A 1 84 ? 36.465 43.126 -50.767 1.00 57.47 84 SER A O 1
ATOM 649 N N . GLN A 1 85 ? 38.465 42.732 -49.837 1.00 55.38 85 GLN A N 1
ATOM 650 C CA . GLN A 1 85 ? 39.100 42.102 -50.999 1.00 55.38 85 GLN A CA 1
ATOM 651 C C . GLN A 1 85 ? 38.872 40.581 -51.069 1.00 55.38 85 GLN A C 1
ATOM 653 O O . GLN A 1 85 ? 38.813 40.045 -52.167 1.00 55.38 85 GLN A O 1
ATOM 658 N N . ASP A 1 86 ? 38.656 39.903 -49.937 1.00 55.59 86 ASP A N 1
ATOM 659 C CA . ASP A 1 86 ? 38.532 38.431 -49.869 1.00 55.59 86 ASP A CA 1
ATOM 660 C C . ASP A 1 86 ? 37.094 37.926 -50.142 1.00 55.59 86 ASP A C 1
ATOM 662 O O . ASP A 1 86 ? 36.835 36.762 -50.438 1.00 55.59 86 ASP A O 1
ATOM 666 N N . LEU A 1 87 ? 36.111 38.834 -50.103 1.00 58.44 87 LEU A N 1
ATOM 667 C CA . LEU A 1 87 ? 34.712 38.530 -50.429 1.00 58.44 87 LEU A CA 1
ATOM 668 C C . LEU A 1 87 ? 34.491 38.262 -51.926 1.00 58.44 87 LEU A C 1
ATOM 670 O O . LEU A 1 87 ? 33.594 37.497 -52.269 1.00 58.44 87 LEU A O 1
ATOM 674 N N . ALA A 1 88 ? 35.285 38.878 -52.809 1.00 62.31 88 ALA A N 1
ATOM 675 C CA . ALA A 1 88 ? 35.173 38.674 -54.255 1.00 62.31 88 ALA A CA 1
ATOM 676 C C . ALA A 1 88 ? 35.735 37.308 -54.687 1.00 62.31 88 ALA A C 1
ATOM 678 O O . ALA A 1 88 ? 35.152 36.655 -55.555 1.00 62.31 88 ALA A O 1
ATOM 679 N N . ASP A 1 89 ? 36.803 36.843 -54.034 1.00 63.72 89 ASP A N 1
ATOM 680 C CA . ASP A 1 89 ? 37.377 35.515 -54.270 1.00 63.72 89 ASP A CA 1
ATOM 681 C C . ASP A 1 89 ? 36.540 34.408 -53.606 1.00 63.72 89 ASP A C 1
ATOM 683 O O . ASP A 1 89 ? 36.337 33.346 -54.196 1.00 63.72 89 ASP A O 1
ATOM 687 N N . GLY A 1 90 ? 35.932 34.676 -52.444 1.00 67.12 90 GLY A N 1
ATOM 688 C CA . GLY A 1 90 ? 35.052 33.723 -51.758 1.00 67.12 90 GLY A CA 1
ATOM 689 C C . GLY A 1 90 ? 33.724 33.420 -52.470 1.00 67.12 90 GLY A C 1
ATOM 690 O O . GLY A 1 90 ? 33.189 32.329 -52.301 1.00 67.12 90 GLY A O 1
ATOM 691 N N . ILE A 1 91 ? 33.187 34.341 -53.283 1.00 74.00 91 ILE A N 1
ATOM 692 C CA . ILE A 1 91 ? 31.954 34.104 -54.071 1.00 74.00 91 ILE A CA 1
ATOM 693 C C . ILE A 1 91 ? 32.227 33.204 -55.286 1.00 74.00 91 ILE A C 1
ATOM 695 O O . ILE A 1 91 ? 31.338 32.483 -55.734 1.00 74.00 91 ILE A O 1
ATOM 699 N N . ASN A 1 92 ? 33.453 33.238 -55.814 1.00 79.81 92 ASN A N 1
ATOM 700 C CA . ASN A 1 92 ? 33.867 32.403 -56.941 1.00 79.81 92 ASN A CA 1
ATOM 701 C C . ASN A 1 92 ? 34.404 31.032 -56.499 1.00 79.81 92 ASN A C 1
ATOM 703 O O . ASN A 1 92 ? 34.588 30.149 -57.339 1.00 79.81 92 ASN A O 1
ATOM 707 N N . ALA A 1 93 ? 34.637 30.832 -55.198 1.00 81.69 93 ALA A N 1
ATOM 708 C CA . ALA A 1 93 ? 35.026 29.540 -54.659 1.00 81.69 93 ALA A CA 1
ATOM 709 C C . ALA A 1 93 ? 33.843 28.551 -54.736 1.00 81.69 93 ALA A C 1
ATOM 711 O O . ALA A 1 93 ? 32.754 28.854 -54.238 1.00 81.69 93 ALA A O 1
ATOM 712 N N . PRO A 1 94 ? 34.019 27.362 -55.342 1.00 84.00 94 PRO A N 1
ATOM 713 C CA . PRO A 1 94 ? 32.990 26.332 -55.316 1.00 84.00 94 PRO A CA 1
ATOM 714 C C . PRO A 1 94 ? 32.723 25.902 -53.871 1.00 84.00 94 PRO A C 1
ATOM 716 O O . PRO A 1 94 ? 33.646 25.790 -53.061 1.00 84.00 94 PRO A O 1
ATOM 719 N N . PHE A 1 95 ? 31.451 25.655 -53.549 1.00 86.31 95 PHE A N 1
ATOM 720 C CA . PHE A 1 95 ? 31.077 25.157 -52.230 1.00 86.31 95 PHE A CA 1
ATOM 721 C C . PHE A 1 95 ? 31.826 23.854 -51.917 1.00 86.31 95 PHE A C 1
ATOM 723 O O . PHE A 1 95 ? 31.999 23.024 -52.818 1.00 86.31 95 PHE A O 1
ATOM 730 N N . PRO A 1 96 ? 32.254 23.650 -50.657 1.00 85.06 96 PRO A N 1
ATOM 731 C CA . PRO A 1 96 ? 32.820 22.374 -50.255 1.00 85.06 96 PRO A CA 1
ATOM 732 C C . PRO A 1 96 ? 31.804 21.268 -50.545 1.00 85.06 96 PRO A C 1
ATOM 734 O O . PRO A 1 96 ? 30.610 21.423 -50.273 1.00 85.06 96 PRO A O 1
ATOM 737 N N . VAL A 1 97 ? 32.280 20.166 -51.127 1.00 90.50 97 VAL A N 1
ATOM 738 C CA . VAL A 1 97 ? 31.438 18.997 -51.385 1.00 90.50 97 VAL A CA 1
ATOM 739 C C . VAL A 1 97 ? 30.940 18.492 -50.038 1.00 90.50 97 VAL A C 1
ATOM 741 O O . VAL A 1 97 ? 31.737 18.142 -49.168 1.00 90.50 97 VAL A O 1
ATOM 744 N N . LEU A 1 98 ? 29.622 18.515 -49.856 1.00 89.12 98 LEU A N 1
ATOM 745 C CA . LEU A 1 98 ? 28.990 17.987 -48.659 1.00 89.12 98 LEU A CA 1
ATOM 746 C C . LEU A 1 98 ? 29.151 16.465 -48.664 1.00 89.12 98 LEU A C 1
ATOM 748 O O . LEU A 1 98 ? 28.670 15.796 -49.578 1.00 89.12 98 LEU A O 1
ATOM 752 N N . ASP A 1 99 ? 29.816 15.929 -47.646 1.00 89.69 99 ASP A N 1
ATOM 753 C CA . ASP A 1 99 ? 29.910 14.487 -47.459 1.00 89.69 99 ASP A CA 1
ATOM 754 C C . ASP A 1 99 ? 28.608 13.969 -46.838 1.00 89.69 99 ASP A C 1
ATOM 756 O O . ASP A 1 99 ? 28.367 14.090 -45.634 1.00 89.69 99 ASP A O 1
ATOM 760 N N . HIS A 1 100 ? 27.733 13.441 -47.693 1.00 86.69 100 HIS A N 1
ATOM 761 C CA . HIS A 1 100 ? 26.421 12.948 -47.290 1.00 86.69 100 HIS A CA 1
ATOM 762 C C . HIS A 1 100 ? 26.507 11.792 -46.289 1.00 86.69 100 HIS A C 1
ATOM 764 O O . HIS A 1 100 ? 25.658 11.717 -45.404 1.00 86.69 100 HIS A O 1
ATOM 770 N N . GLU A 1 101 ? 27.535 10.947 -46.372 1.00 89.44 101 GLU A N 1
ATOM 771 C CA . GLU A 1 101 ? 27.677 9.785 -45.487 1.00 89.44 101 GLU A CA 1
ATOM 772 C C . GLU A 1 101 ? 27.901 10.235 -44.041 1.00 89.44 101 GLU A C 1
ATOM 774 O O . GLU A 1 101 ? 27.192 9.808 -43.131 1.00 89.44 101 GLU A O 1
ATOM 779 N N . THR A 1 102 ? 28.767 11.233 -43.834 1.00 88.31 102 THR A N 1
ATOM 780 C CA . THR A 1 102 ? 29.035 11.779 -42.489 1.00 88.31 102 THR A CA 1
ATOM 781 C C . THR A 1 102 ? 27.809 12.402 -41.821 1.00 88.31 102 THR A C 1
ATOM 783 O O . THR A 1 102 ? 27.731 12.452 -40.593 1.00 88.31 102 THR A O 1
ATOM 786 N N . LEU A 1 103 ? 26.841 12.875 -42.613 1.00 88.62 103 LEU A N 1
ATOM 787 C CA . LEU A 1 103 ? 25.602 13.461 -42.105 1.00 88.62 103 LEU A CA 1
ATOM 788 C C . LEU A 1 103 ? 24.547 12.393 -41.779 1.00 88.62 103 LEU A C 1
ATOM 790 O O . LEU A 1 103 ? 23.748 12.582 -40.861 1.00 88.62 103 LEU A O 1
ATOM 794 N N . ILE A 1 104 ? 24.520 11.296 -42.539 1.00 91.81 104 ILE A N 1
ATOM 795 C CA . ILE A 1 104 ? 23.480 10.264 -42.452 1.00 91.81 104 ILE A CA 1
ATOM 796 C C . ILE A 1 104 ? 23.869 9.163 -41.452 1.00 91.81 104 ILE A C 1
ATOM 798 O O . ILE A 1 104 ? 22.991 8.618 -40.779 1.00 91.81 104 ILE A O 1
ATOM 802 N N . ASP A 1 105 ? 25.159 8.876 -41.281 1.00 92.06 105 ASP A N 1
ATOM 803 C CA . ASP A 1 105 ? 25.660 7.819 -40.393 1.00 92.06 105 ASP A CA 1
ATOM 804 C C . ASP A 1 105 ? 25.095 7.867 -38.960 1.00 92.06 105 ASP A C 1
ATOM 806 O O . ASP A 1 105 ? 24.590 6.838 -38.497 1.00 92.06 105 ASP A O 1
ATOM 810 N N . PRO A 1 106 ? 25.062 9.021 -38.257 1.00 89.94 106 PRO A N 1
ATOM 811 C CA . PRO A 1 106 ? 24.479 9.099 -36.914 1.00 89.94 106 PRO A CA 1
ATOM 812 C C . PRO A 1 106 ? 22.974 8.805 -36.895 1.00 89.94 106 PRO A C 1
ATOM 814 O O . PRO A 1 106 ? 22.432 8.282 -35.920 1.00 89.94 106 PRO A O 1
ATOM 817 N N . TYR A 1 107 ? 22.268 9.150 -37.973 1.00 89.44 107 TYR A N 1
ATOM 818 C CA . TYR A 1 107 ? 20.843 8.868 -38.092 1.00 89.44 107 TYR A CA 1
ATOM 819 C C . TYR A 1 107 ? 20.601 7.367 -38.279 1.00 89.44 107 TYR A C 1
ATOM 821 O O . TYR A 1 107 ? 19.749 6.789 -37.603 1.00 89.44 107 TYR A O 1
ATOM 829 N N . ASN A 1 108 ? 21.396 6.722 -39.135 1.00 91.62 108 ASN A N 1
ATOM 830 C CA . ASN A 1 108 ? 21.337 5.281 -39.361 1.00 91.62 108 ASN A CA 1
ATOM 831 C C . ASN A 1 108 ? 21.734 4.486 -38.110 1.00 91.62 108 ASN A C 1
ATOM 833 O O . ASN A 1 108 ? 21.078 3.497 -37.780 1.00 91.62 108 ASN A O 1
ATOM 837 N N . SER A 1 109 ? 22.760 4.922 -37.369 1.00 89.50 109 SER A N 1
ATOM 838 C CA . SER A 1 109 ? 23.143 4.270 -36.112 1.00 89.50 109 SER A CA 1
ATOM 839 C C . SER A 1 109 ? 22.026 4.338 -35.072 1.00 89.50 109 SER A C 1
ATOM 841 O O . SER A 1 109 ? 21.766 3.347 -34.395 1.00 89.50 109 SER A O 1
ATOM 843 N N . ASN A 1 110 ? 21.319 5.469 -34.989 1.00 87.38 110 ASN A N 1
ATOM 844 C CA . ASN A 1 110 ? 20.191 5.635 -34.073 1.00 87.38 110 ASN A CA 1
ATOM 845 C C . ASN A 1 110 ? 18.973 4.802 -34.500 1.00 87.38 110 ASN A C 1
ATOM 847 O O . ASN A 1 110 ? 18.340 4.170 -33.660 1.00 87.38 110 ASN A O 1
ATOM 851 N N . GLN A 1 111 ? 18.676 4.738 -35.802 1.00 90.88 111 GLN A N 1
ATOM 852 C CA . GLN A 1 111 ? 17.631 3.864 -36.353 1.00 90.88 111 GLN A CA 1
ATOM 853 C C . GLN A 1 111 ? 17.879 2.391 -36.000 1.00 90.88 111 GLN A C 1
ATOM 855 O O . GLN A 1 111 ? 16.951 1.685 -35.613 1.00 90.88 111 GLN A O 1
ATOM 860 N N . ASN A 1 112 ? 19.134 1.942 -36.058 1.00 92.06 112 ASN A N 1
ATOM 861 C CA . ASN A 1 112 ? 19.498 0.567 -35.716 1.00 92.06 112 ASN A CA 1
ATOM 862 C C . ASN A 1 112 ? 19.374 0.258 -34.211 1.00 92.06 112 ASN A C 1
ATOM 864 O O . ASN A 1 112 ? 19.189 -0.902 -33.856 1.00 92.06 112 ASN A O 1
ATOM 868 N N . GLN A 1 113 ? 19.454 1.267 -33.335 1.00 92.38 113 GLN A N 1
ATOM 869 C CA . GLN A 1 113 ? 19.305 1.121 -31.876 1.00 92.38 113 GLN A CA 1
ATOM 870 C C . GLN A 1 113 ? 17.855 1.265 -31.388 1.00 92.38 113 GLN A C 1
ATOM 872 O O . GLN A 1 113 ? 17.534 0.867 -30.268 1.00 92.38 113 GLN A O 1
ATOM 877 N N . GLN A 1 114 ? 16.966 1.797 -32.228 1.00 92.69 114 GLN A N 1
ATOM 878 C CA . GLN A 1 114 ? 15.549 1.982 -31.924 1.00 92.69 114 GLN A CA 1
ATOM 879 C C . GLN A 1 114 ? 14.837 0.728 -31.364 1.00 92.69 114 GLN A C 1
ATOM 881 O O . GLN A 1 114 ? 14.126 0.871 -30.367 1.00 92.69 114 GLN A O 1
ATOM 886 N N . PRO A 1 115 ? 15.001 -0.495 -31.920 1.00 95.06 115 PRO A N 1
ATOM 887 C CA . PRO A 1 115 ? 14.283 -1.665 -31.405 1.00 95.06 115 PRO A CA 1
ATOM 888 C C . PRO A 1 115 ? 14.743 -2.092 -30.005 1.00 95.06 115 PRO A C 1
ATOM 890 O O . PRO A 1 115 ? 13.934 -2.598 -29.226 1.00 95.06 115 PRO A O 1
ATOM 893 N N . ASP A 1 116 ? 16.019 -1.894 -29.673 1.00 94.19 116 ASP A N 1
ATOM 894 C CA . ASP A 1 116 ? 16.537 -2.203 -28.338 1.00 94.19 116 ASP A CA 1
ATOM 895 C C . ASP A 1 116 ? 16.046 -1.169 -27.318 1.00 94.19 116 ASP A C 1
ATOM 897 O O . ASP A 1 116 ? 15.572 -1.547 -26.249 1.00 94.19 116 ASP A O 1
ATOM 901 N N . PHE A 1 117 ? 16.010 0.116 -27.687 1.00 93.44 117 PHE A N 1
ATOM 902 C CA . PHE A 1 117 ? 15.397 1.155 -26.855 1.00 93.44 117 PHE A CA 1
ATOM 903 C C . PHE A 1 117 ? 13.914 0.873 -26.565 1.00 93.44 117 PHE A C 1
ATOM 905 O O . PHE A 1 117 ? 13.470 0.967 -25.422 1.00 93.44 117 PHE A O 1
ATOM 912 N N . GLU A 1 118 ? 13.134 0.502 -27.583 1.00 95.50 118 GLU A N 1
ATOM 913 C CA . GLU A 1 118 ? 11.719 0.159 -27.402 1.00 95.50 118 GLU A CA 1
ATOM 914 C C . GLU A 1 118 ? 11.534 -1.052 -26.480 1.00 95.50 118 GLU A C 1
ATOM 916 O O . GLU A 1 118 ? 10.617 -1.059 -25.652 1.00 95.50 118 GLU A O 1
ATOM 921 N N . ARG A 1 119 ? 12.423 -2.050 -26.572 1.00 96.75 119 ARG A N 1
ATOM 922 C CA . ARG A 1 119 ? 12.428 -3.203 -25.665 1.00 96.75 119 ARG A CA 1
ATOM 923 C C . ARG A 1 119 ? 12.704 -2.778 -24.225 1.00 96.75 119 ARG A C 1
ATOM 925 O O . ARG A 1 119 ? 11.944 -3.169 -23.341 1.00 96.75 119 ARG A O 1
ATOM 932 N N . ASP A 1 120 ? 13.730 -1.965 -24.000 1.00 95.19 120 ASP A N 1
ATOM 933 C CA . ASP A 1 120 ? 14.114 -1.502 -22.663 1.00 95.19 120 ASP A CA 1
ATOM 934 C C . ASP A 1 120 ? 13.000 -0.665 -22.019 1.00 95.19 120 ASP A C 1
ATOM 936 O O . ASP A 1 120 ? 12.680 -0.829 -20.838 1.00 95.19 120 ASP A O 1
ATOM 940 N N . VAL A 1 121 ? 12.340 0.193 -22.805 1.00 96.44 121 VAL A N 1
ATOM 941 C CA . VAL A 1 121 ? 11.180 0.967 -22.345 1.00 96.44 121 VAL A CA 1
ATOM 942 C C . VAL A 1 121 ? 10.017 0.045 -21.983 1.00 96.44 121 VAL A C 1
ATOM 944 O O . VAL A 1 121 ? 9.416 0.206 -20.917 1.00 96.44 121 VAL A O 1
ATOM 947 N N . ALA A 1 122 ? 9.694 -0.931 -22.834 1.00 96.19 122 ALA A N 1
ATOM 948 C CA . ALA A 1 122 ? 8.617 -1.877 -22.560 1.00 96.19 122 ALA A CA 1
ATOM 949 C C . ALA A 1 122 ? 8.897 -2.699 -21.291 1.00 96.19 122 ALA A C 1
ATOM 951 O O . ALA A 1 122 ? 8.007 -2.861 -20.452 1.00 96.19 122 ALA A O 1
ATOM 952 N N . GLU A 1 123 ? 10.134 -3.167 -21.110 1.00 96.81 123 GLU A N 1
ATOM 953 C CA . GLU A 1 123 ? 10.558 -3.875 -19.903 1.00 96.81 123 GLU A CA 1
ATOM 954 C C . GLU A 1 123 ? 10.436 -2.988 -18.658 1.00 96.81 123 GLU A C 1
ATOM 956 O O . GLU A 1 123 ? 9.857 -3.409 -17.650 1.00 96.81 123 GLU A O 1
ATOM 961 N N . GLY A 1 124 ? 10.911 -1.743 -18.735 1.00 95.12 124 GLY A N 1
ATOM 962 C CA . GLY A 1 124 ? 10.815 -0.776 -17.644 1.00 95.12 124 GLY A CA 1
ATOM 963 C C . GLY A 1 124 ? 9.371 -0.514 -17.216 1.00 95.12 124 GLY A C 1
ATOM 964 O O . GLY A 1 124 ? 9.064 -0.531 -16.021 1.00 95.12 124 GLY A O 1
ATOM 965 N N . ILE A 1 125 ? 8.457 -0.344 -18.178 1.00 96.31 125 ILE A N 1
ATOM 966 C CA . ILE A 1 125 ? 7.031 -0.136 -17.895 1.00 96.31 125 ILE A CA 1
ATOM 967 C C . ILE A 1 125 ? 6.418 -1.381 -17.245 1.00 96.31 125 ILE A C 1
ATOM 969 O O . ILE A 1 125 ? 5.696 -1.258 -16.255 1.00 96.31 125 ILE A O 1
ATOM 973 N N . MET A 1 126 ? 6.720 -2.584 -17.743 1.00 96.88 126 MET A N 1
ATOM 974 C CA . MET A 1 126 ? 6.229 -3.827 -17.135 1.00 96.88 126 MET A CA 1
ATOM 975 C C . MET A 1 126 ? 6.711 -3.987 -15.692 1.00 96.88 126 MET A C 1
ATOM 977 O O . MET A 1 126 ? 5.905 -4.273 -14.805 1.00 96.88 126 MET A O 1
ATOM 981 N N . ARG A 1 127 ? 7.999 -3.739 -15.438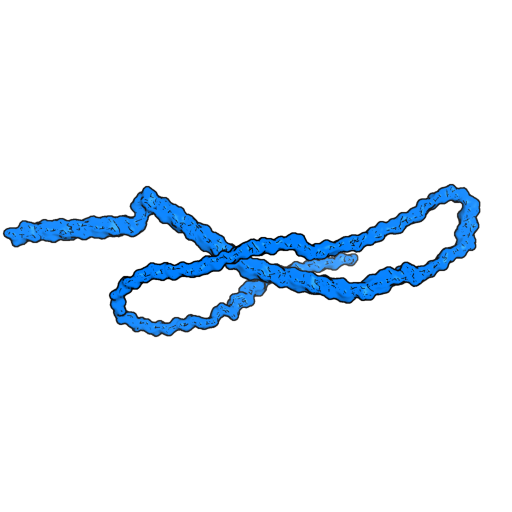 1.00 94.94 127 ARG A N 1
ATOM 982 C CA . ARG A 1 127 ? 8.581 -3.788 -14.092 1.00 94.94 127 ARG A CA 1
ATOM 983 C C . ARG A 1 127 ? 7.912 -2.781 -13.156 1.00 94.94 127 ARG A C 1
ATOM 985 O O . ARG A 1 127 ? 7.548 -3.131 -12.034 1.00 94.94 127 ARG A O 1
ATOM 992 N N . LEU A 1 128 ? 7.683 -1.556 -13.627 1.00 94.88 128 LEU A N 1
ATOM 993 C CA . LEU A 1 128 ? 6.984 -0.526 -12.861 1.00 94.88 128 LEU A CA 1
ATOM 994 C C . LEU A 1 128 ? 5.549 -0.948 -12.516 1.00 94.88 128 LEU A C 1
ATOM 996 O O . LEU A 1 128 ? 5.143 -0.834 -11.361 1.00 94.88 128 LEU A O 1
ATOM 1000 N N . MET A 1 129 ? 4.791 -1.473 -13.483 1.00 95.94 129 MET A N 1
ATOM 1001 C CA . MET A 1 129 ? 3.423 -1.949 -13.246 1.00 95.94 129 MET A CA 1
ATOM 1002 C C . MET A 1 129 ? 3.378 -3.083 -12.215 1.00 95.94 129 MET A C 1
ATOM 1004 O O . MET A 1 129 ? 2.510 -3.079 -11.341 1.00 95.94 129 MET A O 1
ATOM 1008 N N . MET A 1 130 ? 4.323 -4.026 -12.277 1.00 95.69 130 MET A N 1
ATOM 1009 C CA . MET A 1 130 ? 4.439 -5.099 -11.283 1.00 95.69 130 MET A CA 1
ATOM 1010 C C . MET A 1 130 ? 4.725 -4.547 -9.883 1.00 95.69 130 MET A C 1
ATOM 1012 O O . MET A 1 130 ? 4.069 -4.953 -8.924 1.00 95.69 130 MET A O 1
ATOM 1016 N N . ASN A 1 131 ? 5.634 -3.576 -9.765 1.00 94.38 131 ASN A N 1
ATOM 1017 C CA . ASN A 1 131 ? 5.962 -2.947 -8.485 1.00 94.38 131 ASN A CA 1
ATOM 1018 C C . ASN A 1 131 ? 4.778 -2.167 -7.899 1.00 94.38 131 ASN A C 1
ATOM 1020 O O . ASN A 1 131 ? 4.484 -2.294 -6.711 1.00 94.38 131 ASN A O 1
ATOM 1024 N N . ILE A 1 132 ? 4.062 -1.399 -8.728 1.00 95.81 132 ILE A N 1
ATOM 1025 C CA . ILE A 1 132 ? 2.852 -0.678 -8.307 1.00 95.81 132 ILE A CA 1
ATOM 1026 C C . ILE A 1 132 ? 1.799 -1.665 -7.808 1.00 95.81 132 ILE A C 1
ATOM 1028 O O . ILE A 1 132 ? 1.198 -1.434 -6.760 1.00 95.81 132 ILE A O 1
ATOM 1032 N N . ARG A 1 133 ? 1.595 -2.779 -8.521 1.00 96.12 133 ARG A N 1
ATOM 1033 C CA . ARG A 1 133 ? 0.657 -3.825 -8.110 1.00 96.12 133 ARG A CA 1
ATOM 1034 C C . ARG A 1 133 ? 1.051 -4.440 -6.769 1.00 96.12 133 ARG A C 1
ATOM 1036 O O . ARG A 1 133 ? 0.212 -4.500 -5.879 1.00 96.12 133 ARG A O 1
ATOM 1043 N N . ALA A 1 134 ? 2.309 -4.844 -6.606 1.00 94.69 134 ALA A N 1
ATOM 1044 C CA . ALA A 1 134 ? 2.796 -5.420 -5.355 1.00 94.69 134 ALA A CA 1
ATOM 1045 C C . ALA A 1 134 ? 2.614 -4.449 -4.174 1.00 94.69 134 ALA A C 1
ATOM 1047 O O . ALA A 1 134 ? 2.154 -4.842 -3.102 1.00 94.69 134 ALA A O 1
ATOM 1048 N N . TRP A 1 135 ? 2.901 -3.161 -4.383 1.00 94.38 135 TRP A N 1
ATOM 1049 C CA . TRP A 1 135 ? 2.688 -2.129 -3.369 1.00 94.38 135 TRP A CA 1
ATOM 1050 C C . TRP A 1 135 ? 1.201 -1.923 -3.045 1.00 94.38 135 TRP A C 1
ATOM 1052 O O . TRP A 1 135 ? 0.824 -1.856 -1.873 1.00 94.38 135 TRP A O 1
ATOM 1062 N N . ALA A 1 136 ? 0.347 -1.868 -4.068 1.00 95.38 136 ALA A N 1
ATOM 1063 C CA . ALA A 1 136 ? -1.095 -1.717 -3.905 1.00 95.38 136 ALA A CA 1
ATOM 1064 C C . ALA A 1 136 ? -1.738 -2.925 -3.205 1.00 95.38 136 ALA A C 1
ATOM 1066 O O . ALA A 1 136 ? -2.676 -2.742 -2.436 1.00 95.38 136 ALA A O 1
ATOM 1067 N N . GLU A 1 137 ? -1.228 -4.139 -3.423 1.00 94.44 137 GLU A N 1
ATOM 1068 C CA . GLU A 1 137 ? -1.693 -5.358 -2.749 1.00 94.44 137 GLU A CA 1
ATOM 1069 C C . GLU A 1 137 ? -1.212 -5.435 -1.287 1.00 94.44 137 GLU A C 1
ATOM 1071 O O . GLU A 1 137 ? -1.965 -5.858 -0.410 1.00 94.44 137 GLU A O 1
ATOM 1076 N N . ALA A 1 138 ? 0.010 -4.979 -0.988 1.00 92.19 138 ALA A N 1
ATOM 1077 C CA . ALA A 1 138 ? 0.557 -5.001 0.372 1.00 92.19 138 ALA A CA 1
ATOM 1078 C C . ALA A 1 138 ? -0.055 -3.928 1.296 1.00 92.19 138 ALA A C 1
ATOM 1080 O O . ALA A 1 138 ? -0.180 -4.125 2.510 1.00 92.19 138 ALA A O 1
ATOM 1081 N N . ARG A 1 139 ? -0.448 -2.780 0.736 1.00 92.88 139 ARG A N 1
ATOM 1082 C CA . ARG A 1 139 ? -0.889 -1.609 1.503 1.00 92.88 139 ARG A CA 1
ATOM 1083 C C . ARG A 1 139 ? -2.156 -1.840 2.350 1.00 92.88 139 ARG A C 1
ATOM 1085 O O . ARG A 1 139 ? -2.107 -1.494 3.531 1.00 92.88 139 ARG A O 1
ATOM 1092 N N . PRO A 1 140 ? -3.247 -2.453 1.848 1.00 94.94 140 PRO A N 1
ATOM 1093 C CA . PRO A 1 140 ? -4.447 -2.711 2.646 1.00 94.94 140 PRO A CA 1
ATOM 1094 C C . PRO A 1 140 ? -4.181 -3.576 3.879 1.00 94.94 140 PRO A C 1
ATOM 1096 O O . PRO A 1 140 ? -4.715 -3.302 4.951 1.00 94.94 140 PRO A O 1
ATOM 1099 N N . ALA A 1 141 ? -3.327 -4.598 3.752 1.00 92.31 141 ALA A N 1
ATOM 1100 C CA . ALA A 1 141 ? -2.968 -5.461 4.873 1.00 92.31 141 ALA A CA 1
ATOM 1101 C C . ALA A 1 141 ? -2.215 -4.678 5.959 1.00 92.31 141 ALA A C 1
ATOM 1103 O O . ALA A 1 141 ? -2.528 -4.797 7.144 1.00 92.31 141 ALA A O 1
ATOM 1104 N N . HIS A 1 142 ? -1.267 -3.830 5.554 1.00 93.75 142 HIS A N 1
ATOM 1105 C CA . HIS A 1 142 ? -0.528 -2.967 6.471 1.00 93.75 142 HIS A CA 1
ATOM 1106 C C . HIS A 1 142 ? -1.434 -1.927 7.154 1.00 93.75 142 HIS A C 1
ATOM 1108 O O . HIS A 1 142 ? -1.381 -1.763 8.373 1.00 93.75 142 HIS A O 1
ATOM 1114 N N . GLU A 1 143 ? -2.286 -1.238 6.391 1.00 94.56 143 GLU A N 1
ATOM 1115 C CA . GLU A 1 143 ? -3.218 -0.240 6.929 1.00 94.56 143 GLU A CA 1
ATOM 1116 C C . GLU A 1 143 ? -4.239 -0.877 7.882 1.00 94.56 143 GLU A C 1
ATOM 1118 O O . GLU A 1 143 ? -4.441 -0.371 8.983 1.00 94.56 143 GLU A O 1
ATOM 1123 N N . SER A 1 144 ? -4.798 -2.038 7.528 1.00 95.69 144 SER A N 1
ATOM 1124 C CA . SER A 1 144 ? -5.707 -2.791 8.398 1.00 95.69 144 SER A CA 1
ATOM 1125 C C . SER A 1 144 ? -5.025 -3.268 9.685 1.00 95.69 144 SER A C 1
ATOM 1127 O O . SER A 1 144 ? -5.602 -3.148 10.766 1.00 95.69 144 SER A O 1
ATOM 1129 N N . ALA A 1 145 ? -3.784 -3.760 9.610 1.00 96.00 145 ALA A N 1
ATOM 1130 C CA . ALA A 1 145 ? -3.029 -4.161 10.795 1.00 96.00 145 ALA A CA 1
ATOM 1131 C C . ALA A 1 145 ? -2.750 -2.968 11.723 1.00 96.00 145 ALA A C 1
ATOM 1133 O O . ALA A 1 145 ? -2.884 -3.089 12.943 1.00 96.00 145 ALA A O 1
ATOM 1134 N N . ARG A 1 146 ? -2.401 -1.810 11.149 1.00 97.25 146 ARG A N 1
ATOM 1135 C CA . ARG A 1 146 ? -2.192 -0.566 11.896 1.00 97.25 146 ARG A CA 1
ATOM 1136 C C . ARG A 1 146 ? -3.476 -0.104 12.582 1.00 97.25 146 ARG A C 1
ATOM 1138 O O . ARG A 1 146 ? -3.433 0.187 13.774 1.00 97.25 146 ARG A O 1
ATOM 1145 N N . GLU A 1 147 ? -4.593 -0.086 11.861 1.00 97.19 147 GLU A N 1
ATOM 1146 C CA . GLU A 1 147 ? -5.894 0.320 12.400 1.00 97.19 147 GLU A CA 1
ATOM 1147 C C . GLU A 1 147 ? -6.364 -0.628 13.507 1.00 97.19 147 GLU A C 1
ATOM 1149 O O . GLU A 1 147 ? -6.770 -0.192 14.579 1.00 97.19 147 GLU A O 1
ATOM 1154 N N . LYS A 1 148 ? -6.210 -1.943 13.312 1.00 97.62 148 LYS A N 1
ATOM 1155 C CA . LYS A 1 148 ? -6.500 -2.938 14.351 1.00 97.62 148 LYS A CA 1
ATOM 1156 C C . LYS A 1 148 ? -5.720 -2.648 15.635 1.00 97.62 148 LYS A C 1
ATOM 1158 O O . LYS A 1 148 ? -6.288 -2.680 16.722 1.00 97.62 148 LYS A O 1
ATOM 1163 N N . ASN A 1 149 ? -4.419 -2.384 15.519 1.00 97.69 149 ASN A N 1
ATOM 1164 C CA . ASN A 1 149 ? -3.578 -2.095 16.680 1.00 97.69 149 ASN A CA 1
ATOM 1165 C C . ASN A 1 149 ? -3.963 -0.767 17.348 1.00 97.69 149 ASN A C 1
ATOM 1167 O O . ASN A 1 149 ? -3.948 -0.684 18.574 1.00 97.69 149 ASN A O 1
ATOM 1171 N N . HIS A 1 150 ? -4.342 0.240 16.557 1.00 98.19 150 HIS A N 1
ATOM 1172 C CA . HIS A 1 150 ? -4.868 1.507 17.058 1.00 98.19 150 HIS A CA 1
ATOM 1173 C C . HIS A 1 150 ? -6.149 1.299 17.877 1.00 98.19 150 HIS A C 1
ATOM 1175 O O . HIS A 1 150 ? -6.204 1.700 19.036 1.00 98.19 150 HIS A O 1
ATOM 1181 N N . LEU A 1 151 ? -7.128 0.573 17.331 1.00 98.25 151 LEU A N 1
ATOM 1182 C CA . LEU A 1 151 ? -8.382 0.262 18.021 1.00 98.25 151 LEU A CA 1
ATOM 1183 C C . LEU A 1 151 ? -8.159 -0.550 19.303 1.00 98.25 151 LEU A C 1
ATOM 1185 O O . LEU A 1 151 ? -8.793 -0.280 20.318 1.00 98.25 151 LEU A O 1
ATOM 1189 N N . ILE A 1 152 ? -7.235 -1.518 19.296 1.00 97.94 152 ILE A N 1
ATOM 1190 C CA . ILE A 1 152 ? -6.867 -2.265 20.512 1.00 97.94 152 ILE A CA 1
ATOM 1191 C C . ILE A 1 152 ? -6.333 -1.312 21.587 1.00 97.94 152 ILE A C 1
ATOM 1193 O O . ILE A 1 152 ? -6.722 -1.426 22.750 1.00 97.94 152 ILE A O 1
ATOM 1197 N N . ALA A 1 153 ? -5.466 -0.370 21.212 1.00 98.12 153 ALA A N 1
ATOM 1198 C CA . ALA A 1 153 ? -4.924 0.611 22.144 1.00 98.12 153 ALA A CA 1
ATOM 1199 C C . ALA A 1 153 ? -6.016 1.547 22.690 1.00 98.12 153 ALA A C 1
ATOM 1201 O O . ALA A 1 153 ? -6.027 1.833 23.886 1.00 98.12 153 ALA A O 1
ATOM 1202 N N . GLU A 1 154 ? -6.962 1.980 21.852 1.00 98.06 154 GLU A N 1
ATOM 1203 C CA . GLU A 1 154 ? -8.104 2.790 22.290 1.00 98.06 154 GLU A CA 1
ATOM 1204 C C . GLU A 1 154 ? -9.022 2.031 23.252 1.00 98.06 154 GLU A C 1
ATOM 1206 O O . GLU A 1 154 ? -9.385 2.570 24.297 1.00 98.06 154 GLU A O 1
ATOM 1211 N N . VAL A 1 155 ? -9.355 0.771 22.957 1.00 96.25 155 VAL A N 1
ATOM 1212 C CA . VAL A 1 155 ? -10.165 -0.071 23.854 1.00 96.25 155 VAL A CA 1
ATOM 1213 C C . VAL A 1 155 ? -9.471 -0.230 25.203 1.00 96.25 155 VAL A C 1
ATOM 1215 O O . VAL A 1 155 ? -10.084 0.026 26.236 1.00 96.25 155 VAL A O 1
ATOM 1218 N N . GLN A 1 156 ? -8.177 -0.559 25.212 1.00 96.50 156 GLN A N 1
ATOM 1219 C CA . GLN A 1 156 ? -7.400 -0.661 26.451 1.00 96.50 156 GLN A CA 1
ATOM 1220 C C . GLN A 1 156 ? -7.360 0.667 27.216 1.00 96.50 156 GLN A C 1
ATOM 1222 O O . GLN A 1 156 ? -7.420 0.686 28.447 1.00 96.50 156 GLN A O 1
ATOM 1227 N N . HIS A 1 157 ? -7.268 1.791 26.504 1.00 96.88 157 HIS A N 1
ATOM 1228 C CA . HIS A 1 157 ? -7.312 3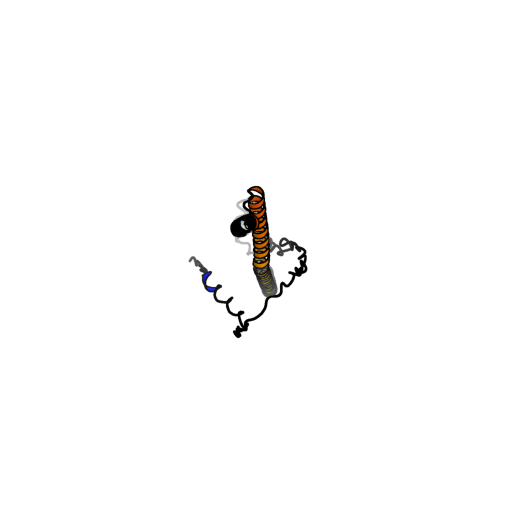.112 27.115 1.00 96.88 157 HIS A CA 1
ATOM 1229 C C . HIS A 1 157 ? -8.667 3.381 27.789 1.00 96.88 157 HIS A C 1
ATOM 1231 O O . HIS A 1 157 ? -8.694 3.837 28.933 1.00 96.88 157 HIS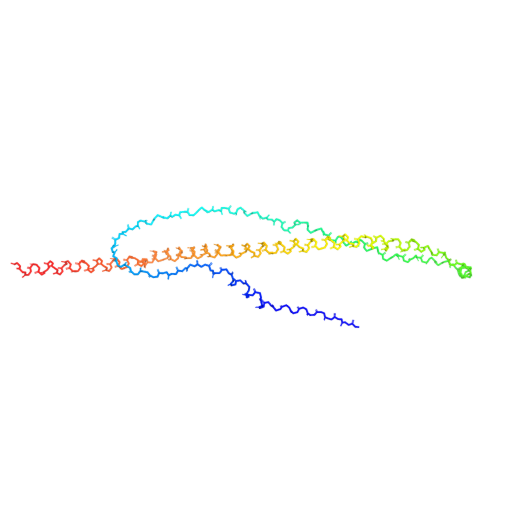 A O 1
ATOM 1237 N N . ILE A 1 158 ? -9.780 3.055 27.125 1.00 93.56 158 ILE A N 1
ATOM 1238 C CA . ILE A 1 158 ? -11.132 3.182 27.688 1.00 93.56 158 ILE A CA 1
ATOM 1239 C C . ILE A 1 158 ? -11.295 2.270 28.906 1.00 93.56 158 ILE A C 1
ATOM 1241 O O . ILE A 1 158 ? -11.697 2.749 29.963 1.00 93.56 158 ILE A O 1
ATOM 1245 N N . GLU A 1 159 ? -10.911 0.996 28.808 1.00 91.25 159 GLU A N 1
ATOM 1246 C CA . GLU A 1 159 ? -10.985 0.040 29.920 1.00 91.25 159 GLU A CA 1
ATOM 1247 C C . GLU A 1 159 ? -10.206 0.520 31.151 1.00 91.25 159 GLU A C 1
ATOM 1249 O O . GLU A 1 159 ? -10.667 0.378 32.286 1.00 91.25 159 GLU A O 1
ATOM 1254 N N . ASN A 1 160 ? -9.027 1.112 30.945 1.00 92.44 160 ASN A N 1
ATOM 1255 C CA . ASN A 1 160 ? -8.242 1.687 32.033 1.00 92.44 160 ASN A CA 1
ATOM 1256 C C . ASN A 1 160 ? -8.966 2.879 32.673 1.00 92.44 160 ASN A C 1
ATOM 1258 O O . ASN A 1 160 ? -9.045 2.947 33.899 1.00 92.44 160 ASN A O 1
ATOM 1262 N N . ARG A 1 161 ? -9.571 3.765 31.872 1.00 92.94 161 ARG A N 1
ATOM 1263 C CA . ARG A 1 161 ? -10.366 4.889 32.391 1.00 92.94 161 ARG A CA 1
ATOM 1264 C C . ARG A 1 161 ? -11.612 4.433 33.147 1.00 92.94 161 ARG A C 1
ATOM 1266 O O . ARG A 1 161 ? -11.922 4.998 34.191 1.00 92.94 161 ARG A O 1
ATOM 1273 N N . GLU A 1 162 ? -12.315 3.414 32.664 1.00 87.12 162 GLU A N 1
ATOM 1274 C CA . GLU A 1 162 ? -13.470 2.836 33.364 1.00 87.12 162 GLU A CA 1
ATOM 1275 C C . GLU A 1 162 ? -13.060 2.174 34.682 1.00 87.12 162 GLU A C 1
ATOM 1277 O O . GLU A 1 162 ? -13.760 2.276 35.694 1.00 87.12 162 GLU A O 1
ATOM 1282 N N . ARG A 1 163 ? -11.894 1.520 34.700 1.00 86.75 163 ARG A N 1
ATOM 1283 C CA . ARG A 1 163 ? -11.316 0.956 35.922 1.00 86.75 163 ARG A CA 1
ATOM 1284 C C . ARG A 1 163 ? -10.996 2.050 36.939 1.00 86.75 163 ARG A C 1
ATOM 1286 O O . ARG A 1 163 ? -11.354 1.898 38.103 1.00 86.75 163 ARG A O 1
ATOM 1293 N N . GLU A 1 164 ? -10.378 3.149 36.509 1.00 87.69 164 GLU A N 1
ATOM 1294 C CA . GLU A 1 164 ? -10.069 4.310 37.358 1.00 87.69 164 GLU A CA 1
ATOM 1295 C C . GLU A 1 164 ? -11.330 5.003 37.894 1.00 87.69 164 GLU A C 1
ATOM 1297 O O . GLU A 1 164 ? -11.354 5.446 39.039 1.00 87.69 164 GLU A O 1
ATOM 1302 N N . GLN A 1 165 ? -12.399 5.061 37.096 1.00 86.12 165 GLN A N 1
ATOM 1303 C CA . GLN A 1 165 ? -13.685 5.638 37.502 1.00 86.12 165 GLN A CA 1
ATOM 1304 C C . GLN A 1 165 ? -14.521 4.702 38.388 1.00 86.12 165 GLN A C 1
ATOM 1306 O O . GLN A 1 165 ? -15.563 5.113 38.900 1.00 86.12 165 GLN A O 1
ATOM 1311 N N . GLY A 1 166 ? -14.103 3.444 38.567 1.00 79.38 166 GLY A N 1
ATOM 1312 C CA . GLY A 1 166 ? -14.895 2.430 39.265 1.00 79.38 166 GLY A CA 1
ATOM 1313 C C . GLY A 1 166 ? -16.179 2.043 38.520 1.00 79.38 166 GLY A C 1
ATOM 1314 O O . GLY A 1 166 ? -17.083 1.466 39.120 1.00 79.38 166 GLY A O 1
ATOM 1315 N N . THR A 1 167 ? -16.272 2.353 37.224 1.00 70.44 167 THR A N 1
ATOM 1316 C CA . THR A 1 167 ? -17.437 2.096 36.363 1.00 70.44 167 THR A CA 1
ATOM 1317 C C . THR A 1 167 ? -17.301 0.824 35.537 1.00 70.44 167 THR A C 1
ATOM 1319 O O . THR A 1 167 ? -18.160 0.569 34.697 1.00 70.44 167 THR A O 1
ATOM 1322 N N . SER A 1 168 ? -16.273 -0.003 35.782 1.00 70.25 168 SER A N 1
ATOM 1323 C CA . SER A 1 168 ? -16.115 -1.269 35.058 1.00 70.25 168 SER A CA 1
ATOM 1324 C C . SER A 1 168 ? -17.416 -2.078 35.128 1.00 70.25 168 SER A C 1
ATOM 1326 O O . SER A 1 168 ? -17.866 -2.490 36.204 1.00 70.25 168 SER A O 1
ATOM 1328 N N . VAL A 1 169 ? -18.046 -2.260 33.966 1.00 65.50 169 VAL A N 1
ATOM 1329 C CA . VAL A 1 169 ? -19.405 -2.799 33.796 1.00 65.50 169 VAL A CA 1
ATOM 1330 C C . VAL A 1 169 ? -19.654 -4.119 34.549 1.00 65.50 169 VAL A C 1
ATOM 1332 O O . VAL A 1 169 ? -20.749 -4.274 35.100 1.00 65.50 169 VAL A O 1
ATOM 1335 N N . PRO A 1 170 ? -18.682 -5.051 34.682 1.00 66.00 170 PRO A N 1
ATOM 1336 C CA . PRO A 1 170 ? -18.888 -6.260 35.478 1.00 66.00 170 PRO A CA 1
ATOM 1337 C C . PRO A 1 170 ? -19.100 -5.963 36.967 1.00 66.00 170 PRO A C 1
ATOM 1339 O O . PRO A 1 170 ? -19.916 -6.614 37.614 1.00 66.00 170 PRO A O 1
ATOM 1342 N N . SER A 1 171 ? -18.401 -4.966 37.519 1.00 67.19 171 SER A N 1
ATOM 1343 C CA . SER A 1 171 ? -18.406 -4.683 38.958 1.00 67.19 171 SER A CA 1
ATOM 1344 C C . SER A 1 171 ? -19.722 -4.074 39.441 1.00 67.19 171 SER A C 1
ATOM 1346 O O . SER A 1 171 ? -20.194 -4.428 40.519 1.00 67.19 171 SER A O 1
ATOM 1348 N N . PHE A 1 172 ? -20.360 -3.218 38.634 1.00 74.31 172 PHE A N 1
ATOM 1349 C CA . PHE A 1 172 ? -21.636 -2.600 38.997 1.00 74.31 172 PHE A CA 1
ATOM 1350 C C . PHE A 1 172 ? -22.764 -3.635 39.081 1.00 74.31 172 PHE A C 1
ATOM 1352 O O . PHE A 1 172 ? -23.469 -3.705 40.090 1.00 74.31 172 PHE A O 1
ATOM 1359 N N . TRP A 1 173 ? -22.915 -4.468 38.045 1.00 80.88 173 TRP A N 1
ATOM 1360 C CA . TRP A 1 173 ? -23.944 -5.510 38.019 1.00 80.88 173 TRP A CA 1
ATOM 1361 C C . TRP A 1 173 ? -23.689 -6.588 39.064 1.00 80.88 173 TRP A C 1
ATOM 1363 O O . TRP A 1 173 ? -24.628 -7.020 39.730 1.00 80.88 173 TRP A O 1
ATOM 1373 N N . GLU A 1 174 ? -22.432 -6.983 39.261 1.00 82.62 174 GLU A N 1
ATOM 1374 C CA . GLU A 1 174 ? -22.074 -7.967 40.278 1.00 82.62 174 GLU A CA 1
ATOM 1375 C C . GLU A 1 174 ? -22.325 -7.433 41.695 1.00 82.62 174 GLU A C 1
ATOM 1377 O O . GLU A 1 174 ? -22.898 -8.135 42.528 1.00 82.62 174 GLU A O 1
ATOM 1382 N N . LEU A 1 175 ? -22.016 -6.161 41.963 1.00 83.31 175 LEU A N 1
ATOM 1383 C CA . LEU A 1 175 ? -22.340 -5.514 43.235 1.00 83.31 175 LEU A CA 1
ATOM 1384 C C . LEU A 1 175 ? -23.857 -5.406 43.451 1.00 83.31 175 LEU A C 1
ATOM 1386 O O . LEU A 1 175 ? -24.349 -5.701 44.542 1.00 83.31 175 LEU A O 1
ATOM 1390 N N . ALA A 1 176 ? -24.616 -5.003 42.429 1.00 85.44 176 ALA A N 1
ATOM 1391 C CA . ALA A 1 176 ? -26.075 -4.942 42.499 1.00 85.44 176 ALA A CA 1
ATOM 1392 C C . ALA A 1 176 ? -26.683 -6.331 42.760 1.00 85.44 176 ALA A C 1
ATOM 1394 O O . ALA A 1 176 ? -27.564 -6.475 43.613 1.00 85.44 176 ALA A O 1
ATOM 1395 N N . ARG A 1 177 ? -26.158 -7.370 42.097 1.00 91.12 177 ARG A N 1
ATOM 1396 C CA . ARG A 1 177 ? -26.534 -8.771 42.312 1.00 91.12 177 ARG A CA 1
ATOM 1397 C C . ARG A 1 177 ? -26.249 -9.207 43.747 1.00 91.12 177 ARG A C 1
ATOM 1399 O O . ARG A 1 177 ? -27.130 -9.771 44.391 1.00 91.12 177 ARG A O 1
ATOM 1406 N N . GLN A 1 178 ? -25.060 -8.920 44.275 1.00 92.62 178 GLN A N 1
ATOM 1407 C CA . GLN A 1 178 ? -24.694 -9.254 45.655 1.00 92.62 178 GLN A CA 1
ATOM 1408 C C . GLN A 1 178 ? -25.598 -8.557 46.678 1.00 92.62 178 GLN A C 1
ATOM 1410 O O . GLN A 1 178 ? -26.065 -9.199 47.620 1.00 92.62 178 GLN A O 1
ATOM 1415 N N . ARG A 1 179 ? -25.918 -7.273 46.469 1.00 93.38 179 ARG A N 1
ATOM 1416 C CA . ARG A 1 179 ? -26.862 -6.530 47.321 1.00 93.38 179 ARG A CA 1
ATOM 1417 C C . ARG A 1 179 ? -28.252 -7.158 47.322 1.00 93.38 179 ARG A C 1
ATOM 1419 O O . ARG A 1 179 ? -28.844 -7.318 48.386 1.00 93.38 179 ARG A O 1
ATOM 1426 N N . LEU A 1 180 ? -28.753 -7.551 46.151 1.00 96.25 180 LEU A N 1
ATOM 1427 C CA . LEU A 1 180 ? -30.050 -8.215 46.032 1.00 96.25 180 LEU A CA 1
ATOM 1428 C C . LEU A 1 180 ? -30.058 -9.571 46.750 1.00 96.25 180 LEU A C 1
ATOM 1430 O O . LEU A 1 180 ? -30.990 -9.864 47.494 1.00 96.25 180 LEU A O 1
ATOM 1434 N N . VAL A 1 181 ? -29.011 -10.380 46.568 1.00 97.06 181 VAL A N 1
ATOM 1435 C CA . VAL A 1 181 ? -28.870 -11.674 47.255 1.00 97.06 181 VAL A CA 1
ATOM 1436 C C . VAL A 1 181 ? -28.852 -11.487 48.775 1.00 97.06 181 VAL A C 1
ATOM 1438 O O . VAL A 1 181 ? -29.566 -12.199 49.480 1.00 97.06 181 VAL A O 1
ATOM 1441 N N . GLY A 1 182 ? -28.101 -10.503 49.282 1.00 96.62 182 GLY A N 1
ATOM 1442 C CA . GLY A 1 182 ? -28.061 -10.180 50.710 1.00 96.62 182 GLY A CA 1
ATOM 1443 C C . GLY A 1 182 ? -29.417 -9.732 51.261 1.00 96.62 182 GLY A C 1
ATOM 1444 O O . GLY A 1 182 ? -29.834 -10.188 52.324 1.00 96.62 182 GLY A O 1
ATOM 1445 N N . PHE A 1 183 ? -30.147 -8.902 50.513 1.00 98.00 183 PHE A N 1
ATOM 1446 C CA . PHE A 1 183 ? -31.503 -8.487 50.873 1.00 98.00 183 PHE A CA 1
ATOM 1447 C C . PHE A 1 183 ? -32.460 -9.681 50.964 1.00 98.00 183 PHE A C 1
ATOM 1449 O O . PHE A 1 183 ? -33.148 -9.845 51.969 1.00 98.00 183 PHE A O 1
ATOM 1456 N N . VAL A 1 184 ? -32.466 -10.554 49.952 1.00 98.06 184 VAL A N 1
ATOM 1457 C CA . VAL A 1 184 ? -33.320 -11.751 49.943 1.00 98.06 184 VAL A CA 1
ATOM 1458 C C . VAL A 1 184 ? -32.995 -12.669 51.123 1.00 98.06 184 VAL A C 1
ATOM 1460 O O . VAL A 1 184 ? -33.912 -13.188 51.757 1.00 98.06 184 VAL A O 1
ATOM 1463 N N . ALA A 1 185 ? -31.714 -12.855 51.452 1.00 97.56 185 ALA A N 1
ATOM 1464 C CA . ALA A 1 185 ? -31.302 -13.639 52.615 1.00 97.56 185 ALA A CA 1
ATOM 1465 C C . ALA A 1 185 ? -31.775 -13.010 53.938 1.00 97.56 185 ALA A C 1
ATOM 1467 O O . ALA A 1 185 ? -32.290 -13.716 54.803 1.00 97.56 185 ALA A O 1
ATOM 1468 N N . SER A 1 186 ? -31.670 -11.684 54.073 1.00 97.50 186 SER A N 1
ATOM 1469 C CA . SER A 1 186 ? -32.157 -10.951 55.247 1.00 97.50 186 SER A CA 1
ATOM 1470 C C . SER A 1 186 ? -33.673 -11.077 55.420 1.00 97.50 186 SER A C 1
ATOM 1472 O O . SER A 1 186 ? -34.133 -11.358 56.525 1.00 97.50 186 SER A O 1
ATOM 1474 N N . VAL A 1 187 ? -34.448 -10.946 54.337 1.00 98.00 187 VAL A N 1
ATOM 1475 C CA . VAL A 1 187 ? -35.910 -11.123 54.368 1.00 98.00 187 VAL A CA 1
ATOM 1476 C C . VAL A 1 187 ? -36.283 -12.552 54.755 1.00 98.00 187 VAL A C 1
ATOM 1478 O O . VAL A 1 187 ? -37.165 -12.742 55.588 1.00 98.00 187 VAL A O 1
ATOM 1481 N N . LYS A 1 188 ? -35.599 -13.559 54.197 1.00 97.38 188 LYS A N 1
ATOM 1482 C CA . LYS A 1 188 ? -35.822 -14.965 54.564 1.00 97.38 188 LYS A CA 1
ATOM 1483 C C . LYS A 1 188 ? -35.562 -15.216 56.046 1.00 97.38 188 LYS A C 1
ATOM 1485 O O . LYS A 1 188 ? -36.432 -15.753 56.717 1.00 97.38 188 LYS A O 1
ATOM 1490 N N . SER A 1 189 ? -34.429 -14.750 56.567 1.00 97.00 189 SER A N 1
ATOM 1491 C CA . SER A 1 189 ? -34.102 -14.892 57.989 1.00 97.00 189 SER A CA 1
ATOM 1492 C C . SER A 1 189 ? -35.123 -14.188 58.895 1.00 97.00 189 SER A C 1
ATOM 1494 O O . SER A 1 189 ? -35.514 -14.733 59.924 1.00 97.00 189 SER A O 1
ATOM 1496 N N . ALA A 1 190 ? -35.607 -13.005 58.505 1.00 97.00 190 ALA A N 1
ATOM 1497 C CA . ALA A 1 190 ? -36.646 -12.301 59.255 1.00 97.00 190 ALA A CA 1
ATOM 1498 C C . ALA A 1 190 ? -37.985 -13.060 59.259 1.00 97.00 190 ALA A C 1
ATOM 1500 O O . ALA A 1 190 ? -38.667 -13.087 60.280 1.00 97.00 190 ALA A O 1
ATOM 1501 N N . LEU A 1 191 ? -38.352 -13.689 58.138 1.00 96.38 191 LEU A N 1
ATOM 1502 C CA . LEU A 1 191 ? -39.556 -14.517 58.036 1.00 96.38 191 LEU A CA 1
ATOM 1503 C C . LEU A 1 191 ? -39.451 -15.797 58.867 1.00 96.38 191 LEU A C 1
ATOM 1505 O O . LEU A 1 191 ? -40.410 -16.149 59.545 1.00 96.38 191 LEU A O 1
ATOM 1509 N N . GLU A 1 192 ? -38.297 -16.462 58.852 1.00 96.31 192 GLU A N 1
ATOM 1510 C CA . GLU A 1 192 ? -38.034 -17.644 59.682 1.00 96.31 192 GLU A CA 1
ATOM 1511 C C . GLU A 1 192 ? -38.137 -17.302 61.177 1.00 96.31 192 GLU A C 1
ATOM 1513 O O . GLU A 1 192 ? -38.783 -18.027 61.928 1.00 96.31 192 GLU A O 1
ATOM 1518 N N . ASN A 1 193 ? -37.611 -16.144 61.592 1.00 95.12 193 ASN A N 1
ATOM 1519 C CA . ASN A 1 193 ? -37.727 -15.655 62.971 1.00 95.12 193 ASN A CA 1
ATOM 1520 C C . ASN A 1 193 ? -39.155 -15.259 63.385 1.00 95.12 193 ASN A C 1
ATOM 1522 O O . ASN A 1 193 ? -39.425 -15.164 64.576 1.00 95.12 193 ASN A O 1
ATOM 1526 N N . LEU A 1 194 ? -40.054 -14.983 62.436 1.00 92.12 194 LEU A N 1
ATOM 1527 C CA . LEU A 1 194 ? -41.466 -14.683 62.714 1.00 92.12 194 LEU A CA 1
ATOM 1528 C C . LEU A 1 194 ? -42.342 -15.943 62.788 1.00 92.12 194 LEU A C 1
ATOM 1530 O O . LEU A 1 194 ? -43.487 -15.856 63.227 1.00 92.12 194 LEU A O 1
ATOM 1534 N N . GLN A 1 195 ? -41.842 -17.083 62.308 1.00 86.50 195 GLN A N 1
ATOM 1535 C CA . GLN A 1 195 ? -42.572 -18.354 62.259 1.00 86.50 195 GLN A CA 1
ATOM 1536 C C . GLN A 1 195 ? -42.174 -19.336 63.373 1.00 86.50 195 GLN A C 1
ATOM 1538 O O . GLN A 1 195 ? -42.828 -20.373 63.504 1.00 86.50 195 GLN A O 1
ATOM 1543 N N . GLY A 1 196 ? -41.130 -19.028 64.151 1.00 59.22 196 GLY A N 1
ATOM 1544 C CA . GLY A 1 196 ? -40.752 -19.738 65.381 1.00 59.22 196 GLY A CA 1
ATOM 1545 C C . GLY A 1 196 ? -41.313 -19.063 66.623 1.00 59.22 196 GLY A C 1
ATOM 1546 O O . GLY A 1 196 ? -41.678 -19.807 67.560 1.00 59.22 196 GLY A O 1
#

Foldseek 3Di:
DDDDDDPPDDPPPVVPPPPPPDDDDDDDDDDDDDDDDDDDPPPPPDDPPPPPPPPPPPVPDPPPPPPPPPPPDPPDPDDDCDDPPVVVVVVVDDDDPDPVCVVCVVVVVVVVCVVVVVVVVVVVVVVVVVVVVVCVVVVVVVVVVVVVVVVVVVVVVVCVVCVVVVNNPVRVVVVVVVVVVVVVVVVVVVVVVVVD

Radius of gyration: 42.14 Å; chains: 1; bounding box: 82×72×122 Å

Secondary structure (DSSP, 8-state):
----------GGGGGSSTTS-------------------------------------TTS-----------------------TTHHHHHHHSPPPPP-HHHHHHHHHHHHHHHHHHHHHHHHHHHHHHHHHHHHHHHHHHHHHHHHHHHHHHHHHHHHHHHHHTT--HHHHHHHHHHHHHHHHHHHHHHHHHHH-

pLDDT: mean 71.68, std 22.13, range [37.94, 98.25]

Sequence (196 aa):
MRMRWALHVDVTELCSVTNLFQSTVSPKAQVNHANHQPHSLSSTLSPVLSFEIMAFDMTQDIPSAQPHPQQAPISSPTRTPHGSQDLADGINAPFPVLDHETLIDPYNSNQNQQPDFERDVAEGIMRLMMNIRAWAEARPAHESAREKNHLIAEVQHIENREREQGTSVPSFWELARQRLVGFVASVKSALENLQG